Protein AF-A0A316FX33-F1 (afdb_monomer)

Radius of gyration: 32.2 Å; Cα contacts (8 Å, |Δi|>4): 159; chains: 1; bounding box: 95×34×97 Å

Nearest PDB structures (foldseek):
  5cwf-assembly3_C  TM=2.738E-01  e=9.024E+00  synthetic construct
  5cwf-assembly4_D  TM=2.780E-01  e=9.475E+00  synthetic construct

pLDDT: mean 80.12, std 16.34, range [44.84, 97.19]

Sequence (209 aa):
MGIVTRIAGTSCVTILLTYPMWAPQWGDGLLGEIAGQPLWASAAIIAGFLGLVALYCRALQRTLTLIRPAARRARPGSVWWMFAVPHNFVEDFFIVRAVAGSLAAAGTPAREVRRWELLGYGWCTLQIVSLLPGVPGLAGGVGALPLWAAHWALTTRLNRRLARHAAAPDAAGPGAAGSHRCLNAVETAVGASHPTSASVKPGGRRPGR

Organism: NCBI:txid512350

Foldseek 3Di:
DPDVLLVVVQVLLVCLVCCCVVPVVLDNAPVVVCVPDDPVVSVVVVVVVVVVLVVLLVLLLLLQVLQDPVLQQDHSVQSVCLVVPPSNLVVLLVSLVRSLSSCVSSVNDPVLSVVLSCLSVLLSVLCSLLSDGDPSVVVSVVVNVVSSVVSSVSSNVSSVVSVVVVPPPPVPPPPPPPPPPVVPVVVVPPDDDDDDDDDDDDDDDDDDD

Secondary structure (DSSP, 8-state):
--HHHHHHHHHHHHHHHHHHHH-GGG--HHHHHHHTS-HHHHHHHHHHHHHHHHHHHHHHHHHHHHS-GGG-SS-GGGGGGSSSTTHHHHHHHHHHHHHHHHHHHTT--HHHHHHHHHHHHHHHHHHHHTTSSSHHHHHHHHHHHHHHHHHHHHHHHHHHHHHHHHHGGGSS-S-SSSSSSSSSSSGGGS-------------------

Solvent-accessible surface area (backbone atoms only — not comparable to full-atom values): 12150 Å² total; per-residue (Å²): 138,67,61,66,59,48,51,54,46,32,52,52,50,47,54,48,75,46,36,53,82,80,45,48,93,64,43,59,62,75,60,50,66,52,72,77,48,59,69,68,58,53,50,49,52,52,52,49,51,54,52,51,52,49,55,50,33,52,50,52,25,48,43,45,65,62,41,58,74,93,33,49,68,56,62,46,72,60,50,68,48,38,93,44,75,66,48,19,68,52,44,50,53,53,49,40,54,28,50,37,52,19,41,47,61,63,66,45,55,66,70,59,39,50,53,48,41,51,32,41,50,50,20,46,51,20,51,58,39,32,59,42,68,61,72,60,7,52,51,14,46,66,52,17,52,61,33,43,52,53,37,49,55,50,50,56,51,49,40,58,48,44,52,50,63,70,61,51,72,71,77,68,60,94,71,85,84,66,77,80,59,71,71,62,68,70,68,75,77,82,77,87,86,88,88,82,85,84,89,84,87,90,86,83,90,84,89,84,132

Structure (mmCIF, N/CA/C/O backbone):
data_AF-A0A316FX33-F1
#
_entry.id   AF-A0A316FX33-F1
#
loop_
_atom_site.group_PDB
_atom_site.id
_atom_site.type_symbol
_atom_site.label_atom_id
_atom_site.label_alt_id
_atom_site.label_comp_id
_atom_site.label_asym_id
_atom_site.label_entity_id
_atom_site.label_seq_id
_atom_site.pdbx_PDB_ins_code
_atom_site.Cartn_x
_atom_site.Cartn_y
_atom_site.Cartn_z
_atom_site.occupancy
_atom_site.B_iso_or_equiv
_atom_site.auth_seq_id
_atom_site.auth_comp_id
_atom_site.auth_asym_id
_atom_site.auth_atom_id
_atom_site.pdbx_PDB_model_num
ATOM 1 N N . MET A 1 1 ? -17.713 -10.567 -5.814 1.00 55.09 1 MET A N 1
ATOM 2 C CA . MET A 1 1 ? -16.919 -9.669 -6.688 1.00 55.09 1 MET A CA 1
ATOM 3 C C . MET A 1 1 ? -15.412 -9.734 -6.357 1.00 55.09 1 MET A C 1
ATOM 5 O O . MET A 1 1 ? -14.774 -8.701 -6.230 1.00 55.09 1 MET A O 1
ATOM 9 N N . GLY A 1 2 ? -14.844 -10.935 -6.131 1.00 68.00 2 GLY A N 1
ATOM 10 C CA . GLY A 1 2 ? -13.533 -11.083 -5.459 1.00 68.00 2 GLY A CA 1
ATOM 11 C C . GLY A 1 2 ? -12.419 -11.746 -6.274 1.00 68.00 2 GLY A C 1
ATOM 12 O O . GLY A 1 2 ? -11.282 -11.307 -6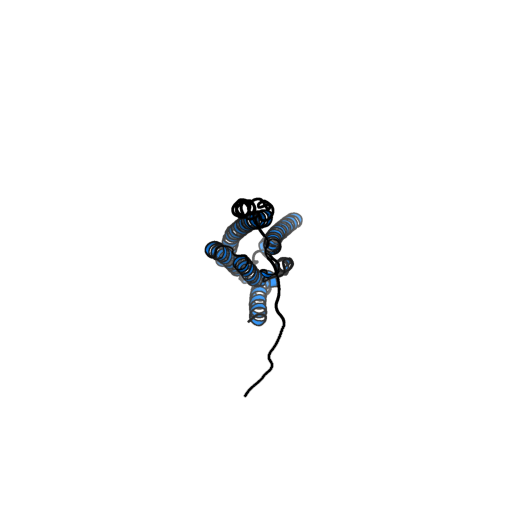.192 1.00 68.00 2 GLY A O 1
ATOM 13 N N . ILE A 1 3 ? -12.724 -12.772 -7.072 1.00 77.31 3 ILE A N 1
ATOM 14 C CA . ILE A 1 3 ? -11.694 -13.560 -7.775 1.00 77.31 3 ILE A CA 1
ATOM 15 C C . ILE A 1 3 ? -11.419 -13.006 -9.175 1.00 77.31 3 ILE A C 1
ATOM 17 O O . ILE A 1 3 ? -10.266 -12.797 -9.525 1.00 77.31 3 ILE A O 1
ATOM 21 N N . VAL A 1 4 ? -12.463 -12.673 -9.940 1.00 79.12 4 VAL A N 1
ATOM 22 C CA . VAL A 1 4 ? -12.318 -12.146 -11.311 1.00 79.12 4 VAL A CA 1
ATOM 23 C C . VAL A 1 4 ? -11.512 -10.846 -11.334 1.00 79.12 4 VAL A C 1
ATOM 25 O O . VAL A 1 4 ? -10.594 -10.714 -12.131 1.00 79.12 4 VAL A O 1
ATOM 28 N N . 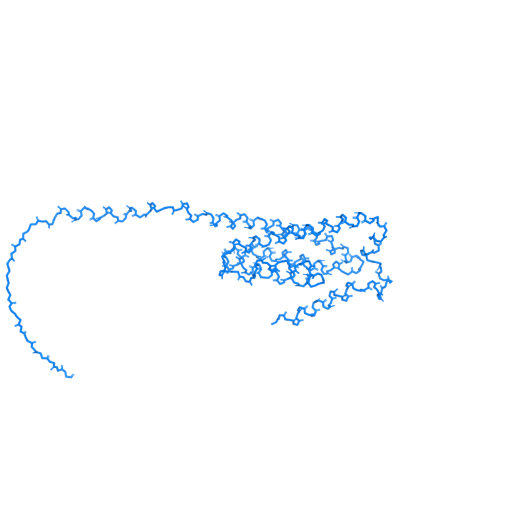THR A 1 5 ? -11.784 -9.914 -10.415 1.00 80.19 5 THR A N 1
ATOM 29 C CA . THR A 1 5 ? -11.031 -8.653 -10.307 1.00 80.19 5 THR A CA 1
ATOM 30 C C . THR A 1 5 ? -9.568 -8.884 -9.927 1.00 80.19 5 THR A C 1
ATOM 32 O O . THR A 1 5 ? -8.693 -8.192 -10.435 1.00 80.19 5 THR A O 1
ATOM 35 N N . ARG A 1 6 ? -9.290 -9.875 -9.067 1.00 80.00 6 ARG A N 1
ATOM 36 C CA . ARG A 1 6 ? -7.917 -10.257 -8.709 1.00 80.00 6 ARG A CA 1
ATOM 37 C C . ARG A 1 6 ? -7.176 -10.825 -9.907 1.00 80.00 6 ARG A C 1
ATOM 39 O O . ARG A 1 6 ? -6.086 -10.356 -10.201 1.00 80.00 6 ARG A O 1
ATOM 46 N N . ILE A 1 7 ? -7.793 -11.775 -10.609 1.00 81.31 7 ILE A N 1
ATOM 47 C CA . ILE A 1 7 ? -7.216 -12.399 -11.802 1.00 81.31 7 ILE A CA 1
ATOM 48 C C . ILE A 1 7 ? -6.960 -11.336 -12.867 1.00 81.31 7 ILE A C 1
ATOM 50 O O . ILE A 1 7 ? -5.825 -11.192 -13.293 1.00 81.31 7 ILE A O 1
ATOM 54 N N . ALA A 1 8 ? -7.967 -10.534 -13.223 1.00 81.31 8 ALA A N 1
ATOM 55 C CA . ALA A 1 8 ? -7.829 -9.491 -14.236 1.00 81.31 8 ALA A CA 1
ATOM 56 C C . ALA A 1 8 ? -6.729 -8.481 -13.877 1.00 81.31 8 ALA A C 1
ATOM 58 O O . ALA A 1 8 ? -5.861 -8.197 -14.699 1.00 81.31 8 ALA A O 1
ATOM 59 N N . GLY A 1 9 ? -6.715 -7.990 -12.632 1.00 79.69 9 GLY A N 1
ATOM 60 C CA . GLY A 1 9 ? -5.682 -7.070 -12.167 1.00 79.69 9 GLY A CA 1
ATOM 61 C C . GLY A 1 9 ? -4.286 -7.693 -12.202 1.00 79.69 9 GLY A C 1
ATOM 62 O O . GLY A 1 9 ? -3.347 -7.060 -12.676 1.00 79.69 9 GLY A O 1
ATOM 63 N N . THR A 1 10 ? -4.137 -8.937 -11.732 1.00 83.56 10 THR A N 1
ATOM 64 C CA . THR A 1 10 ? -2.836 -9.615 -11.729 1.00 83.56 10 THR A CA 1
ATOM 65 C C . THR A 1 10 ? -2.372 -9.876 -13.156 1.00 83.56 10 THR A C 1
ATOM 67 O O . THR A 1 10 ? -1.224 -9.584 -13.460 1.00 83.56 10 THR A O 1
ATOM 70 N N . SER A 1 11 ? -3.253 -10.327 -14.051 1.00 80.81 11 SER A N 1
ATOM 71 C CA . SER A 1 11 ? -2.936 -10.515 -15.468 1.00 80.81 11 SER A CA 1
ATOM 72 C C . SER A 1 11 ? -2.462 -9.218 -16.123 1.00 80.81 11 SER A C 1
ATOM 74 O O . SER A 1 11 ? -1.429 -9.235 -16.786 1.00 80.81 11 SER A O 1
ATOM 76 N N . CYS A 1 12 ? -3.139 -8.086 -15.892 1.00 83.38 12 CYS A N 1
ATOM 77 C CA . CYS A 1 12 ? -2.679 -6.779 -16.372 1.00 83.38 12 CYS A CA 1
ATOM 78 C C . CYS A 1 12 ? -1.271 -6.453 -15.856 1.00 83.38 12 CYS A C 1
ATOM 80 O O . CYS A 1 12 ? -0.389 -6.138 -16.648 1.00 83.38 12 CYS A O 1
ATOM 82 N N . VAL A 1 13 ? -1.033 -6.573 -14.547 1.00 82.25 13 VAL A N 1
ATOM 83 C CA . VAL A 1 13 ? 0.280 -6.292 -13.941 1.00 82.25 13 VAL A CA 1
ATOM 84 C C . VAL A 1 13 ? 1.365 -7.216 -14.494 1.00 82.25 13 VAL A C 1
ATOM 86 O O . VAL A 1 13 ? 2.461 -6.753 -14.785 1.00 82.25 13 VAL A O 1
ATOM 89 N N . THR A 1 14 ? 1.075 -8.503 -14.687 1.00 83.19 14 THR A N 1
ATOM 90 C CA . THR A 1 14 ? 2.010 -9.457 -15.293 1.00 83.19 14 THR A CA 1
ATOM 91 C C . THR A 1 14 ? 2.345 -9.075 -16.733 1.00 83.19 14 THR A C 1
ATOM 93 O O . THR A 1 14 ? 3.512 -9.122 -17.112 1.00 83.19 14 THR A O 1
ATOM 96 N N . ILE A 1 15 ? 1.362 -8.652 -17.533 1.00 83.62 15 ILE A N 1
ATOM 97 C CA . ILE A 1 15 ? 1.602 -8.176 -18.904 1.00 83.62 15 ILE A CA 1
ATOM 98 C C . ILE A 1 15 ? 2.518 -6.946 -18.889 1.00 83.62 15 ILE A C 1
ATOM 100 O O . ILE A 1 15 ? 3.482 -6.908 -19.650 1.00 83.62 15 ILE A O 1
ATOM 104 N N . LEU A 1 16 ? 2.276 -5.983 -17.990 1.00 79.75 16 LEU A N 1
ATOM 105 C CA . LEU A 1 16 ? 3.165 -4.828 -17.839 1.00 79.75 16 LEU A CA 1
ATOM 106 C C . LEU A 1 16 ? 4.570 -5.260 -17.391 1.00 79.75 16 LEU A C 1
ATOM 108 O O . LEU A 1 16 ? 5.548 -4.886 -18.014 1.00 79.75 16 LEU A O 1
ATOM 112 N N . LEU A 1 17 ? 4.712 -6.102 -16.371 1.00 79.44 17 LEU A N 1
ATOM 113 C CA . LEU A 1 17 ? 6.038 -6.531 -15.902 1.00 79.44 17 LEU A CA 1
ATOM 114 C C . LEU A 1 17 ? 6.840 -7.305 -16.955 1.00 79.44 17 LEU A C 1
ATOM 116 O O . LEU A 1 17 ? 8.067 -7.318 -16.902 1.00 79.44 17 LEU A O 1
ATOM 120 N N . THR A 1 18 ? 6.161 -7.957 -17.898 1.00 82.25 18 THR A N 1
ATOM 121 C CA . THR A 1 18 ? 6.802 -8.756 -18.947 1.00 82.25 18 THR A CA 1
ATOM 122 C C . THR A 1 18 ? 7.055 -7.981 -20.240 1.00 82.25 18 THR A C 1
ATOM 124 O O . THR A 1 18 ? 7.744 -8.522 -21.105 1.00 82.25 18 THR A O 1
ATOM 127 N N . TYR A 1 19 ? 6.581 -6.728 -20.370 1.00 81.81 19 TYR A N 1
ATOM 128 C CA . TYR A 1 19 ? 6.767 -5.921 -21.589 1.00 81.81 19 TYR A CA 1
ATOM 129 C C . TYR A 1 19 ? 8.218 -5.812 -22.068 1.00 81.81 19 TYR A C 1
ATOM 131 O O . TYR A 1 19 ? 8.419 -5.922 -23.279 1.00 81.81 19 TYR A O 1
ATOM 139 N N . PRO A 1 20 ? 9.242 -5.690 -21.197 1.00 77.12 20 PRO A N 1
ATOM 140 C CA . PRO A 1 20 ? 10.623 -5.578 -21.664 1.00 77.12 20 PRO A CA 1
ATOM 141 C C . PRO A 1 20 ? 11.100 -6.799 -22.467 1.00 77.12 20 PRO A C 1
ATOM 143 O O . PRO A 1 20 ? 12.002 -6.679 -23.285 1.00 77.12 20 PRO A O 1
ATOM 146 N N . MET A 1 21 ? 10.480 -7.973 -22.280 1.00 79.00 21 MET A N 1
ATOM 147 C CA . MET A 1 21 ? 10.858 -9.197 -22.998 1.00 79.00 21 MET A CA 1
ATOM 148 C C . MET A 1 21 ? 10.286 -9.278 -24.419 1.00 79.00 21 MET A C 1
ATOM 150 O O . MET A 1 21 ? 10.844 -9.988 -25.250 1.00 79.00 21 MET A O 1
ATOM 154 N N . TRP A 1 22 ? 9.172 -8.596 -24.705 1.00 82.81 22 TRP A N 1
ATOM 155 C CA . TRP A 1 22 ? 8.475 -8.684 -25.999 1.00 82.81 22 TRP A CA 1
ATOM 156 C C . TRP A 1 22 ? 8.337 -7.343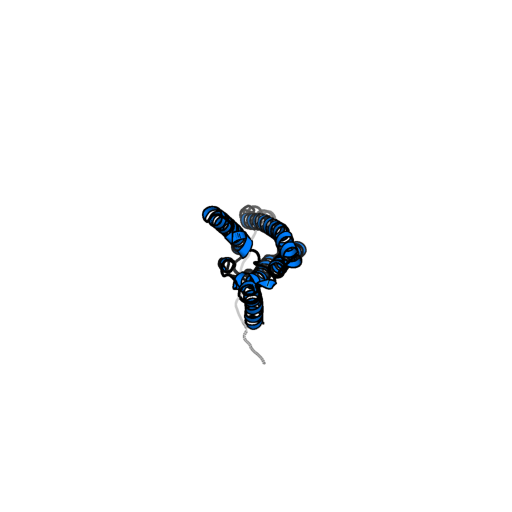 -26.734 1.00 82.81 22 TRP A C 1
ATOM 158 O O . TRP A 1 22 ? 8.015 -7.331 -27.920 1.00 82.81 22 TRP A O 1
ATOM 168 N N . ALA A 1 23 ? 8.620 -6.222 -26.067 1.00 80.06 23 ALA A N 1
ATOM 169 C CA . ALA A 1 23 ? 8.694 -4.884 -26.651 1.00 80.06 23 ALA A CA 1
ATOM 170 C C . ALA A 1 23 ? 9.903 -4.083 -26.109 1.00 80.06 23 ALA A C 1
ATOM 172 O O . ALA A 1 23 ? 9.719 -3.002 -25.541 1.00 80.06 23 ALA A O 1
ATOM 173 N N . PRO A 1 24 ? 11.146 -4.578 -26.282 1.00 76.12 24 PRO A N 1
ATOM 174 C CA . PRO A 1 24 ? 12.356 -3.923 -25.767 1.00 76.12 24 PRO A CA 1
ATOM 175 C C . PRO A 1 24 ? 12.572 -2.509 -26.334 1.00 76.12 24 PRO A C 1
ATOM 177 O O . PRO A 1 24 ? 13.161 -1.652 -25.682 1.00 76.12 24 PRO A O 1
ATOM 180 N N . GLN A 1 25 ? 12.023 -2.204 -27.514 1.00 78.62 25 GLN A N 1
ATOM 181 C CA . GLN A 1 25 ? 12.071 -0.870 -28.119 1.00 78.62 25 GLN A CA 1
ATOM 182 C C . GLN A 1 25 ? 11.359 0.223 -27.299 1.00 78.62 25 GLN A C 1
ATOM 184 O O . GLN A 1 25 ? 11.510 1.404 -27.598 1.00 78.62 25 GLN A O 1
ATOM 189 N N . TRP A 1 26 ? 10.564 -0.143 -26.287 1.00 75.06 26 TRP A N 1
ATOM 190 C CA . TRP A 1 26 ? 9.920 0.806 -25.368 1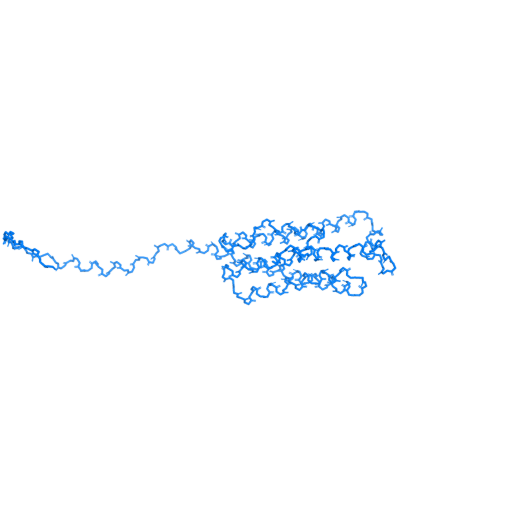.00 75.06 26 TRP A CA 1
ATOM 191 C C . TRP A 1 26 ? 10.807 1.179 -24.166 1.00 75.06 26 TRP A C 1
ATOM 193 O O . TRP A 1 26 ? 10.390 1.978 -23.326 1.00 75.06 26 TRP A O 1
ATOM 203 N N . GLY A 1 27 ? 12.037 0.653 -24.128 1.00 67.44 27 GLY A N 1
ATOM 204 C CA . GLY A 1 27 ? 13.057 0.896 -23.114 1.00 67.44 27 GLY A CA 1
ATOM 205 C C . GLY A 1 27 ? 13.340 -0.346 -22.267 1.00 67.44 27 GLY A C 1
ATOM 206 O O . GLY A 1 27 ? 12.457 -1.173 -22.046 1.00 67.44 27 GLY A O 1
ATOM 207 N N . ASP A 1 28 ? 14.558 -0.435 -21.727 1.00 64.50 28 ASP A N 1
ATOM 208 C CA . ASP A 1 28 ? 14.990 -1.548 -20.861 1.00 64.50 28 ASP A CA 1
ATOM 209 C C . ASP A 1 28 ? 14.350 -1.515 -19.453 1.00 64.50 28 ASP A C 1
ATOM 211 O O . ASP A 1 28 ? 14.584 -2.390 -18.610 1.00 64.50 28 ASP A O 1
ATOM 215 N N . GLY A 1 29 ? 13.535 -0.489 -19.177 1.00 62.91 29 GLY A N 1
ATOM 216 C CA . GLY A 1 29 ? 12.899 -0.248 -17.886 1.00 62.91 29 GLY A CA 1
ATOM 217 C C . GLY A 1 29 ? 13.906 -0.119 -16.736 1.00 62.91 29 GLY A C 1
ATOM 218 O O . GLY A 1 29 ? 15.084 0.167 -16.932 1.00 62.91 29 GLY A O 1
ATOM 219 N N . LEU A 1 30 ? 13.441 -0.374 -15.509 1.00 60.25 30 LEU A N 1
ATOM 220 C CA . LEU A 1 30 ? 14.290 -0.385 -14.307 1.00 60.25 30 LEU A CA 1
ATOM 221 C C . LEU A 1 30 ? 15.354 -1.505 -14.346 1.00 60.25 30 LEU A C 1
ATOM 223 O O . LEU A 1 30 ? 16.382 -1.418 -13.681 1.00 60.25 30 LEU A O 1
ATOM 227 N N . LEU A 1 31 ? 15.112 -2.575 -15.114 1.00 61.06 31 LEU A N 1
ATOM 228 C CA . LEU A 1 31 ? 16.012 -3.729 -15.199 1.00 61.06 31 LEU A CA 1
ATOM 229 C C . LEU A 1 31 ? 17.303 -3.400 -15.963 1.00 61.06 31 LEU A C 1
ATOM 231 O O . LEU A 1 31 ? 18.367 -3.864 -15.554 1.00 61.06 31 LEU A O 1
ATOM 235 N N . GLY A 1 32 ? 17.231 -2.561 -17.002 1.00 63.09 32 GLY A N 1
ATOM 236 C CA . GLY A 1 32 ? 18.411 -2.078 -17.727 1.00 63.09 32 GLY A CA 1
ATOM 237 C C . GLY A 1 32 ? 19.350 -1.232 -16.869 1.00 63.09 32 GLY A C 1
ATOM 238 O O . GLY A 1 32 ? 20.566 -1.389 -16.946 1.00 63.09 32 GLY A O 1
ATOM 239 N N . GLU A 1 33 ? 18.803 -0.396 -15.979 1.00 64.06 33 GLU A N 1
ATOM 240 C CA . GLU A 1 33 ? 19.612 0.415 -15.055 1.00 64.06 33 GLU A CA 1
ATOM 241 C C . GLU A 1 33 ? 20.339 -0.441 -14.005 1.00 64.06 33 GLU A C 1
ATOM 243 O O . GLU A 1 33 ? 21.468 -0.134 -13.616 1.00 64.06 33 GLU A O 1
ATOM 248 N N . ILE A 1 34 ? 19.721 -1.543 -13.564 1.00 61.59 34 ILE A N 1
ATOM 249 C CA . ILE A 1 34 ? 20.303 -2.464 -12.575 1.00 61.59 34 ILE A CA 1
ATOM 250 C C . ILE A 1 34 ? 21.365 -3.372 -13.214 1.00 61.59 34 ILE A C 1
ATOM 252 O O . ILE A 1 34 ? 22.332 -3.737 -12.545 1.00 61.59 34 ILE A O 1
ATOM 256 N N . ALA A 1 35 ? 21.230 -3.713 -14.500 1.00 65.06 35 ALA A N 1
ATOM 257 C CA . ALA A 1 35 ? 22.169 -4.586 -15.207 1.00 65.06 35 ALA A CA 1
ATOM 258 C C . ALA A 1 35 ? 23.600 -4.013 -15.292 1.00 65.06 35 ALA A C 1
ATOM 260 O O . ALA A 1 35 ? 24.555 -4.777 -15.417 1.00 65.06 35 ALA A O 1
ATOM 261 N N . GLY A 1 36 ? 23.760 -2.689 -15.175 1.00 70.12 36 GLY A N 1
ATOM 262 C CA . GLY A 1 36 ? 25.064 -2.016 -15.129 1.00 70.12 36 GLY A CA 1
ATOM 263 C C . GLY A 1 36 ? 25.686 -1.883 -13.732 1.00 70.12 36 GLY A C 1
ATOM 264 O O . GLY A 1 36 ? 26.813 -1.403 -13.615 1.00 70.12 36 GLY A O 1
ATOM 265 N N . GLN A 1 37 ? 24.978 -2.269 -12.665 1.00 77.31 37 GLN A N 1
ATOM 266 C CA . GLN A 1 37 ? 25.446 -2.121 -11.283 1.00 77.31 37 GLN A CA 1
ATOM 267 C C . GLN A 1 37 ? 26.200 -3.370 -10.797 1.00 77.31 37 GLN A C 1
ATOM 269 O O . GLN A 1 37 ? 25.851 -4.496 -11.160 1.00 77.31 37 GLN A O 1
ATOM 274 N N . PRO A 1 38 ? 27.214 -3.215 -9.925 1.00 86.81 38 PRO A N 1
ATOM 275 C CA . PRO A 1 38 ? 27.879 -4.362 -9.327 1.00 86.81 38 PRO A CA 1
ATOM 276 C C . PRO A 1 38 ? 26.904 -5.139 -8.428 1.00 86.81 38 PRO A C 1
ATOM 278 O O . PRO A 1 38 ? 26.081 -4.550 -7.726 1.00 86.81 38 PRO A O 1
ATOM 281 N N . LEU A 1 39 ? 27.032 -6.472 -8.399 1.00 86.75 39 LEU A N 1
ATOM 282 C CA . LEU A 1 39 ? 26.091 -7.385 -7.727 1.00 86.75 39 LEU A CA 1
ATOM 283 C C . LEU A 1 39 ? 25.761 -6.988 -6.276 1.00 86.75 39 LEU A C 1
ATOM 285 O O . LEU A 1 39 ? 24.615 -7.103 -5.847 1.00 86.75 39 LEU A O 1
ATOM 289 N N . TRP A 1 40 ? 26.751 -6.506 -5.521 1.00 90.12 40 TRP A N 1
ATOM 290 C CA . TRP A 1 40 ? 26.566 -6.099 -4.127 1.00 90.12 40 TRP A CA 1
ATOM 291 C C . TRP A 1 40 ? 25.660 -4.867 -3.982 1.00 90.12 40 TRP A C 1
ATOM 293 O O . TRP A 1 40 ? 24.898 -4.792 -3.020 1.00 90.12 40 TRP A O 1
ATOM 303 N N . ALA A 1 41 ? 25.703 -3.927 -4.933 1.00 87.56 41 ALA A N 1
ATOM 304 C CA . ALA A 1 41 ? 24.867 -2.731 -4.915 1.00 87.56 41 ALA A CA 1
ATOM 305 C C . ALA A 1 41 ? 23.409 -3.108 -5.190 1.00 87.56 41 ALA A C 1
ATOM 307 O O . ALA A 1 41 ? 22.518 -2.741 -4.425 1.00 87.56 41 ALA A O 1
ATOM 308 N N . SER A 1 42 ? 23.175 -3.941 -6.207 1.00 82.25 42 SER A N 1
ATOM 309 C CA . SER A 1 42 ? 21.850 -4.488 -6.512 1.00 82.25 42 SER A CA 1
ATOM 310 C C . SER A 1 42 ? 21.291 -5.295 -5.336 1.00 82.25 42 SER A C 1
ATOM 312 O O . SER A 1 42 ? 20.140 -5.102 -4.944 1.00 82.25 42 SER A O 1
ATOM 314 N N . ALA A 1 43 ? 22.114 -6.138 -4.702 1.00 87.31 43 ALA A N 1
ATOM 315 C CA . ALA A 1 43 ? 21.719 -6.895 -3.516 1.00 87.31 43 ALA A CA 1
ATOM 316 C C . ALA A 1 43 ? 21.355 -5.982 -2.333 1.00 87.31 43 ALA A C 1
ATOM 318 O O . ALA A 1 43 ? 20.339 -6.213 -1.676 1.00 87.31 43 ALA A O 1
ATOM 319 N N . ALA A 1 44 ? 22.136 -4.927 -2.079 1.00 89.69 44 ALA A N 1
ATOM 320 C CA . ALA A 1 44 ? 21.860 -3.964 -1.015 1.00 89.69 44 ALA A CA 1
ATOM 321 C C . ALA A 1 44 ? 20.551 -3.193 -1.255 1.00 89.69 44 ALA A C 1
ATOM 323 O O . ALA A 1 44 ? 19.757 -3.033 -0.327 1.00 89.69 44 ALA A O 1
ATOM 324 N N . ILE A 1 45 ? 20.289 -2.770 -2.496 1.00 86.06 45 ILE A N 1
ATOM 325 C CA . ILE A 1 45 ? 19.043 -2.092 -2.884 1.00 86.06 45 ILE A CA 1
ATOM 326 C C . ILE A 1 45 ? 17.841 -3.019 -2.678 1.00 86.06 45 ILE A C 1
ATOM 328 O O . ILE A 1 45 ? 16.863 -2.625 -2.040 1.00 86.06 45 ILE A O 1
ATOM 332 N N . ILE A 1 46 ? 17.924 -4.265 -3.158 1.00 86.44 46 ILE A N 1
ATOM 333 C CA . ILE A 1 46 ? 16.858 -5.264 -3.001 1.00 86.44 46 ILE A CA 1
ATOM 334 C C . ILE A 1 46 ? 16.605 -5.550 -1.517 1.00 86.44 46 ILE A C 1
ATOM 336 O O . ILE A 1 46 ? 15.458 -5.514 -1.069 1.00 86.44 46 ILE A O 1
ATOM 340 N N . ALA A 1 47 ? 17.658 -5.792 -0.733 1.00 89.88 47 ALA A N 1
ATOM 341 C CA . ALA A 1 47 ? 17.540 -6.047 0.699 1.00 89.88 47 ALA A CA 1
ATOM 342 C C . ALA A 1 47 ? 16.932 -4.849 1.445 1.00 89.88 47 ALA A C 1
ATOM 344 O O . ALA A 1 47 ? 16.053 -5.031 2.290 1.00 89.88 47 ALA A O 1
ATOM 345 N N . GLY A 1 48 ? 17.345 -3.626 1.099 1.00 91.62 48 GLY A N 1
ATOM 346 C CA . GLY A 1 48 ? 16.786 -2.392 1.644 1.00 91.62 48 GLY A CA 1
ATOM 347 C C . GLY A 1 48 ? 15.297 -2.247 1.334 1.00 91.62 48 GLY A C 1
ATOM 348 O O . GLY A 1 48 ? 14.503 -2.011 2.245 1.00 91.62 48 GLY A O 1
ATOM 349 N N . PHE A 1 49 ? 14.897 -2.462 0.078 1.00 87.25 49 PHE A N 1
ATOM 350 C CA . PHE A 1 49 ? 13.495 -2.435 -0.340 1.00 87.25 49 PHE A CA 1
ATOM 351 C C . PHE A 1 49 ? 12.655 -3.484 0.402 1.00 87.25 49 PHE A C 1
ATOM 353 O O . PHE A 1 49 ? 11.626 -3.148 0.991 1.00 87.25 49 PHE A O 1
ATOM 360 N N . LEU A 1 50 ? 13.112 -4.739 0.449 1.00 88.88 50 LEU A N 1
ATOM 361 C CA . LEU A 1 50 ? 12.417 -5.816 1.160 1.00 88.88 50 LEU A CA 1
ATOM 362 C C . LEU A 1 50 ? 12.304 -5.531 2.662 1.00 88.88 50 LEU A C 1
ATOM 364 O O . LEU A 1 50 ? 11.240 -5.734 3.249 1.00 88.88 50 LEU A O 1
ATOM 368 N N . GLY A 1 51 ? 13.368 -5.014 3.282 1.00 91.75 51 GLY A N 1
ATOM 369 C CA . GLY A 1 51 ? 13.356 -4.594 4.682 1.00 91.75 51 GLY A CA 1
ATOM 370 C C . GLY A 1 51 ? 12.337 -3.482 4.939 1.00 91.75 51 GLY A C 1
ATOM 371 O O . GLY A 1 51 ? 11.589 -3.531 5.918 1.00 91.75 51 GLY A O 1
ATOM 372 N N . LEU A 1 52 ? 12.239 -2.515 4.028 1.00 91.31 52 LEU A N 1
ATOM 373 C CA . LEU A 1 52 ? 11.290 -1.413 4.120 1.00 91.31 52 LEU A CA 1
ATOM 374 C C . LEU A 1 52 ? 9.835 -1.893 4.008 1.00 91.31 52 LEU A C 1
ATOM 376 O O . LEU A 1 52 ? 8.985 -1.518 4.822 1.00 91.31 52 LEU A O 1
ATOM 380 N N . VAL A 1 53 ? 9.565 -2.794 3.061 1.00 89.38 53 VAL A N 1
ATOM 381 C CA . VAL A 1 53 ? 8.266 -3.465 2.920 1.00 89.38 53 VAL A CA 1
ATOM 382 C C . VAL A 1 53 ? 7.937 -4.283 4.173 1.00 89.38 53 VAL A C 1
ATOM 384 O O . VAL A 1 53 ? 6.809 -4.213 4.664 1.00 89.38 53 VAL A O 1
ATOM 387 N N . ALA A 1 54 ? 8.909 -4.991 4.760 1.00 91.50 54 ALA A N 1
ATOM 388 C CA . ALA A 1 54 ? 8.707 -5.767 5.986 1.00 91.50 54 ALA A CA 1
ATOM 389 C C . ALA A 1 54 ? 8.313 -4.873 7.171 1.00 91.50 54 ALA A C 1
ATOM 391 O O . ALA A 1 54 ? 7.390 -5.195 7.925 1.00 91.50 54 ALA A O 1
ATOM 392 N N . LEU A 1 55 ? 8.976 -3.723 7.329 1.00 93.62 55 LEU A N 1
ATOM 393 C CA . LEU A 1 55 ? 8.654 -2.746 8.371 1.00 93.62 55 LEU A CA 1
ATOM 394 C C . LEU A 1 55 ? 7.249 -2.160 8.192 1.00 93.62 55 LEU A C 1
ATOM 396 O O . LEU A 1 55 ? 6.515 -1.992 9.174 1.00 93.62 55 LEU A O 1
ATOM 400 N N . TYR A 1 56 ? 6.850 -1.894 6.951 1.00 93.12 56 TYR A N 1
ATOM 401 C CA . TYR A 1 56 ? 5.505 -1.438 6.627 1.00 93.12 56 TYR A CA 1
ATOM 402 C C . TYR A 1 56 ? 4.442 -2.511 6.921 1.00 93.12 56 TYR A C 1
ATOM 404 O O . TYR A 1 56 ? 3.476 -2.236 7.639 1.00 93.12 56 TYR A O 1
ATOM 412 N N . CYS A 1 57 ? 4.663 -3.758 6.489 1.00 92.38 57 CYS A N 1
ATOM 413 C CA . CYS A 1 57 ? 3.795 -4.899 6.798 1.00 92.38 57 CYS A CA 1
ATOM 414 C C . CYS A 1 57 ? 3.639 -5.085 8.310 1.00 92.38 57 CYS A C 1
ATOM 416 O O . CYS A 1 57 ? 2.526 -5.227 8.815 1.00 92.38 57 CYS A O 1
ATOM 418 N N . ARG A 1 58 ? 4.738 -4.991 9.066 1.00 94.38 58 ARG A N 1
ATOM 419 C CA . ARG A 1 58 ? 4.717 -5.050 10.533 1.00 94.38 58 ARG A CA 1
ATOM 420 C C . ARG A 1 58 ? 3.872 -3.926 11.137 1.00 94.38 58 ARG A C 1
ATOM 422 O O . ARG A 1 58 ? 3.162 -4.157 12.118 1.00 94.38 58 ARG A O 1
ATOM 429 N N . ALA A 1 59 ? 3.920 -2.718 10.574 1.00 94.12 59 ALA A N 1
ATOM 430 C CA . ALA A 1 59 ? 3.093 -1.603 11.028 1.00 94.12 59 ALA A CA 1
ATOM 431 C C . ALA A 1 59 ? 1.596 -1.857 10.783 1.00 94.12 59 ALA A C 1
ATOM 433 O O . ALA A 1 59 ? 0.805 -1.627 11.699 1.00 94.12 59 ALA A O 1
ATOM 434 N N . LEU A 1 60 ? 1.218 -2.381 9.613 1.00 93.75 60 LEU A N 1
ATOM 435 C CA . LEU A 1 60 ? -0.166 -2.754 9.292 1.00 93.75 60 LEU A CA 1
ATOM 436 C C . LEU A 1 60 ? -0.663 -3.932 10.138 1.00 93.75 60 LEU A C 1
ATOM 438 O O . LEU A 1 60 ? -1.767 -3.890 10.684 1.00 93.75 60 LEU A O 1
ATOM 442 N N . GLN A 1 61 ? 0.166 -4.964 10.308 1.00 95.12 61 GLN A N 1
ATOM 443 C CA . GLN A 1 61 ? -0.139 -6.095 11.180 1.00 95.12 61 GLN A CA 1
ATOM 444 C C . GLN A 1 61 ? -0.402 -5.603 12.601 1.00 95.12 61 GLN A C 1
ATOM 446 O O . GLN A 1 61 ? -1.389 -6.006 13.211 1.00 95.12 61 GLN A O 1
ATOM 451 N N . ARG A 1 62 ? 0.434 -4.687 13.111 1.00 94.81 62 ARG A N 1
ATOM 452 C CA . ARG A 1 62 ? 0.232 -4.063 14.422 1.00 94.81 62 ARG A CA 1
ATOM 453 C C . ARG A 1 62 ? -1.088 -3.294 14.500 1.00 94.81 62 ARG A C 1
ATOM 455 O O . ARG A 1 62 ? -1.751 -3.354 15.529 1.00 94.81 62 ARG A O 1
ATOM 462 N N . THR A 1 63 ? -1.498 -2.601 13.438 1.00 93.44 63 THR A N 1
ATOM 463 C CA . THR A 1 63 ? -2.819 -1.952 13.385 1.00 93.44 63 THR A CA 1
ATOM 464 C C . THR A 1 63 ? -3.931 -2.972 13.587 1.00 93.44 63 THR A C 1
ATOM 466 O O . THR A 1 63 ? -4.792 -2.790 14.445 1.00 93.44 63 THR A O 1
ATOM 469 N N . LEU A 1 64 ? -3.885 -4.080 12.846 1.00 93.12 64 LEU A N 1
ATOM 470 C CA . LEU A 1 64 ? -4.894 -5.132 12.936 1.00 93.12 64 LEU A CA 1
ATOM 471 C C . LEU A 1 64 ? -4.874 -5.851 14.290 1.00 93.12 64 LEU A C 1
ATOM 473 O O . LEU A 1 64 ? -5.942 -6.180 14.801 1.00 93.12 64 LEU A O 1
ATOM 477 N N . THR A 1 65 ? -3.708 -6.078 14.904 1.00 94.06 65 THR A N 1
ATOM 478 C CA . THR A 1 65 ? -3.635 -6.726 16.225 1.00 94.06 65 THR A CA 1
ATOM 479 C C . THR A 1 65 ? -4.159 -5.841 17.351 1.00 94.06 65 THR A C 1
ATOM 481 O O . THR A 1 65 ? -4.757 -6.371 18.284 1.00 94.06 65 THR A O 1
ATOM 484 N N . LEU A 1 66 ? -4.005 -4.517 17.252 1.00 92.31 66 LEU A N 1
ATOM 485 C CA . LEU A 1 66 ? -4.554 -3.564 18.224 1.00 92.31 66 LEU A CA 1
ATOM 486 C C . LEU A 1 66 ? -6.082 -3.430 18.142 1.00 92.31 66 LEU A C 1
ATOM 488 O O . LEU A 1 66 ? -6.721 -3.031 19.111 1.00 92.31 66 LEU A O 1
ATOM 492 N N . ILE A 1 67 ? -6.683 -3.763 17.001 1.00 92.44 67 ILE A N 1
ATOM 493 C CA . ILE A 1 67 ? -8.139 -3.781 16.836 1.00 92.44 67 ILE A CA 1
ATOM 494 C C . ILE A 1 67 ? -8.701 -5.069 17.449 1.00 92.44 67 ILE A C 1
ATOM 496 O O . ILE A 1 67 ? -8.140 -6.150 17.252 1.00 92.44 67 ILE A O 1
ATOM 500 N N . ARG A 1 68 ? -9.834 -4.984 18.160 1.00 89.19 68 ARG A N 1
ATOM 501 C CA . ARG A 1 68 ? -10.534 -6.154 18.724 1.00 89.19 68 ARG A CA 1
ATOM 502 C C . ARG A 1 68 ? -10.847 -7.204 17.644 1.00 89.19 68 ARG A C 1
ATOM 504 O O . ARG A 1 68 ? -11.296 -6.812 16.567 1.00 89.19 68 ARG A O 1
ATOM 511 N N . PRO A 1 69 ? -10.698 -8.518 17.911 1.00 89.88 69 PRO A N 1
ATOM 512 C CA . PRO A 1 69 ? -10.917 -9.565 16.907 1.00 89.88 69 PRO A CA 1
ATOM 513 C C . PRO A 1 69 ? -12.263 -9.468 16.178 1.00 89.88 69 PRO A C 1
ATOM 515 O O . PRO A 1 69 ? -12.294 -9.578 14.958 1.00 89.88 69 PRO A O 1
ATOM 518 N N . ALA A 1 70 ? -13.344 -9.157 16.902 1.00 88.31 70 ALA A N 1
ATOM 519 C CA . ALA A 1 70 ? -14.693 -9.022 16.342 1.00 88.31 70 ALA A CA 1
ATOM 520 C C . ALA A 1 70 ? -14.860 -7.857 15.343 1.00 88.31 70 ALA A C 1
ATOM 522 O O . ALA A 1 70 ? -15.806 -7.850 14.565 1.00 88.31 70 ALA A O 1
ATOM 523 N N . ALA A 1 71 ? -13.968 -6.861 15.361 1.00 89.31 71 ALA A N 1
ATOM 524 C CA . ALA A 1 71 ? -13.993 -5.731 14.429 1.00 89.31 71 ALA A CA 1
ATOM 525 C C . ALA A 1 71 ? -13.035 -5.912 13.238 1.00 89.31 71 ALA A C 1
ATOM 527 O O . ALA A 1 71 ? -13.011 -5.073 12.338 1.00 89.31 71 ALA A O 1
ATOM 528 N N . ARG A 1 72 ? -12.226 -6.980 13.215 1.00 91.75 72 ARG A N 1
ATOM 529 C CA . ARG A 1 72 ? -11.258 -7.221 12.140 1.00 91.75 72 ARG A CA 1
ATOM 530 C C . ARG A 1 72 ? -11.966 -7.788 10.915 1.00 91.75 72 ARG A C 1
ATOM 532 O O . ARG A 1 72 ? -12.630 -8.814 10.992 1.00 91.75 72 ARG A O 1
ATOM 539 N N . ARG A 1 73 ? -11.750 -7.159 9.762 1.00 90.81 73 ARG A N 1
ATOM 540 C CA . ARG A 1 73 ? -12.181 -7.676 8.450 1.00 90.81 73 ARG A CA 1
ATOM 541 C C . ARG A 1 73 ? -11.098 -8.482 7.732 1.00 90.81 73 ARG A C 1
ATOM 543 O O . ARG A 1 73 ? -11.386 -9.118 6.726 1.00 90.81 73 ARG A O 1
ATOM 550 N N . ALA A 1 74 ? -9.869 -8.462 8.243 1.00 87.69 74 ALA A N 1
ATOM 551 C CA . ALA A 1 74 ? -8.744 -9.242 7.739 1.00 87.69 74 ALA A CA 1
ATOM 552 C C . ALA A 1 74 ? -7.953 -9.877 8.885 1.00 87.69 74 ALA A C 1
ATOM 554 O O . ALA A 1 74 ? -7.902 -9.357 10.004 1.00 87.69 74 ALA A O 1
ATOM 555 N N . ARG A 1 75 ? -7.305 -11.007 8.590 1.00 89.31 75 ARG A N 1
ATOM 556 C CA . ARG A 1 75 ? -6.364 -11.640 9.518 1.00 89.31 75 ARG A CA 1
ATOM 557 C C . ARG A 1 75 ? -5.088 -10.792 9.571 1.00 89.31 75 ARG A C 1
ATOM 559 O O . ARG A 1 75 ? -4.593 -10.428 8.514 1.00 89.31 75 ARG A O 1
ATOM 566 N N . PRO A 1 76 ? -4.491 -10.528 10.747 1.00 88.44 76 PRO A N 1
ATOM 567 C CA . PRO A 1 76 ? -3.278 -9.712 10.832 1.00 88.44 76 PRO A CA 1
ATOM 568 C C . PRO A 1 76 ? -2.122 -10.212 9.956 1.00 88.44 76 PRO A C 1
ATOM 570 O O . PRO A 1 76 ? -1.363 -9.406 9.439 1.00 88.44 76 PRO A O 1
ATOM 573 N N . GLY A 1 77 ? -2.011 -11.530 9.759 1.00 86.75 77 GLY A N 1
ATOM 574 C CA . GLY A 1 77 ? -0.992 -12.132 8.900 1.00 86.75 77 GLY A CA 1
ATOM 575 C C . GLY A 1 77 ? -1.229 -11.956 7.396 1.00 86.75 77 GLY A C 1
ATOM 576 O O . GLY A 1 77 ? -0.302 -12.165 6.627 1.00 86.75 77 GLY A O 1
ATOM 577 N N . SER A 1 78 ? -2.424 -11.551 6.948 1.00 86.75 78 SER A N 1
ATOM 578 C CA . SER A 1 78 ? -2.695 -11.429 5.509 1.00 86.75 78 SER A CA 1
ATOM 579 C C . SER A 1 78 ? -1.970 -10.254 4.853 1.00 86.75 78 SER A C 1
ATOM 581 O O . SER A 1 78 ? -1.884 -10.210 3.635 1.00 86.75 78 SER A O 1
ATOM 583 N N . VAL A 1 79 ? -1.438 -9.306 5.630 1.00 88.25 79 VAL A N 1
ATOM 584 C CA . VAL A 1 79 ? -0.661 -8.174 5.091 1.00 88.25 79 VAL A CA 1
ATOM 585 C C . VAL A 1 79 ? 0.674 -8.616 4.487 1.00 88.25 79 VAL A C 1
ATOM 587 O O . VAL A 1 79 ? 1.210 -7.928 3.629 1.00 88.25 79 VAL A O 1
ATOM 590 N N . TRP A 1 80 ? 1.182 -9.789 4.881 1.00 90.38 80 TRP A N 1
ATOM 591 C CA . TRP A 1 80 ? 2.405 -10.377 4.328 1.00 90.38 80 TRP A CA 1
ATOM 592 C C . TRP A 1 80 ? 2.224 -10.945 2.915 1.00 90.38 80 TRP A C 1
ATOM 594 O O . TRP A 1 80 ? 3.193 -11.453 2.368 1.00 90.38 80 TRP A O 1
ATOM 604 N N . TRP A 1 81 ? 1.014 -10.856 2.340 1.00 84.88 81 TRP A N 1
ATOM 605 C CA . TRP A 1 81 ? 0.751 -11.104 0.916 1.00 84.88 81 TRP A CA 1
ATOM 606 C C . TRP A 1 81 ? 1.110 -9.920 -0.002 1.00 84.88 81 TRP A C 1
ATOM 608 O O . TRP A 1 81 ? 1.114 -10.092 -1.222 1.00 84.88 81 TRP A O 1
ATOM 618 N N . MET A 1 82 ? 1.575 -8.783 0.550 1.00 84.12 82 MET A N 1
ATOM 619 C CA . MET A 1 82 ? 2.679 -8.030 -0.091 1.00 84.12 82 MET A CA 1
ATOM 620 C C . MET A 1 82 ? 3.866 -9.001 -0.300 1.00 84.12 82 MET A C 1
ATOM 622 O O . MET A 1 82 ? 3.720 -10.157 -0.016 1.00 84.12 82 MET A O 1
ATOM 626 N N . PHE A 1 83 ? 5.061 -8.709 -0.786 1.00 84.31 83 PHE A N 1
ATOM 627 C CA . PHE A 1 83 ? 6.075 -9.756 -1.132 1.00 84.31 83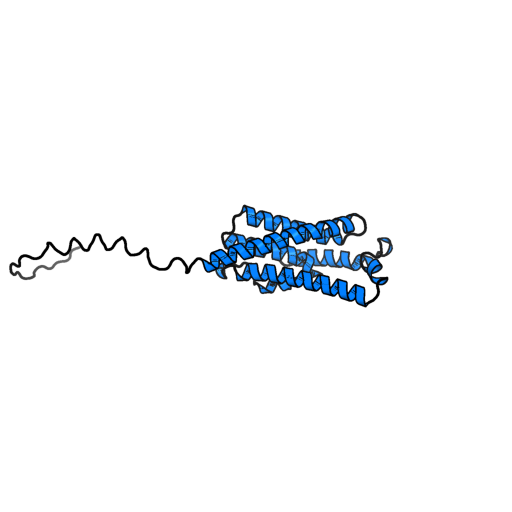 PHE A CA 1
ATOM 628 C C . PHE A 1 83 ? 5.688 -10.787 -2.217 1.00 84.31 83 PHE A C 1
ATOM 630 O O . PHE A 1 83 ? 6.561 -11.150 -2.999 1.00 84.31 83 PHE A O 1
ATOM 637 N N . ALA A 1 84 ? 4.435 -11.232 -2.344 1.00 83.88 84 ALA A N 1
ATOM 638 C CA . ALA A 1 84 ? 3.968 -12.114 -3.408 1.00 83.88 84 ALA A CA 1
ATOM 639 C C . ALA A 1 84 ? 3.819 -11.328 -4.720 1.00 83.88 84 ALA A C 1
ATOM 641 O O . ALA A 1 84 ? 2.718 -11.052 -5.184 1.00 83.88 84 ALA A O 1
ATOM 642 N N . VAL A 1 85 ? 4.930 -10.897 -5.312 1.00 73.62 85 VAL A N 1
ATOM 643 C CA . VAL A 1 85 ? 4.949 -10.259 -6.638 1.00 73.62 85 VAL A CA 1
ATOM 644 C C . VAL A 1 85 ? 4.56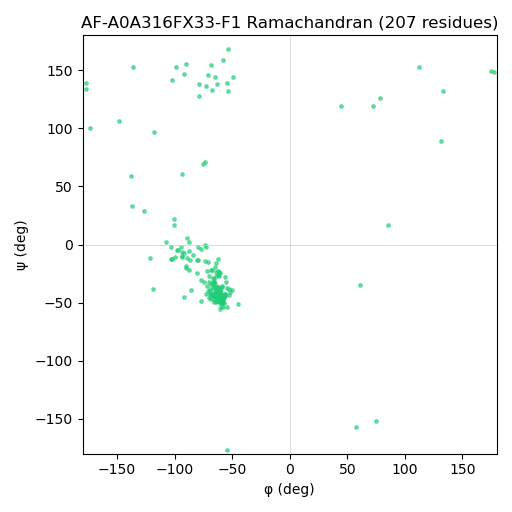9 -11.313 -7.693 1.00 73.62 85 VAL A C 1
ATOM 646 O O . VAL A 1 85 ? 5.109 -12.417 -7.630 1.00 73.62 85 VAL A O 1
ATOM 649 N N . PRO A 1 86 ? 3.650 -11.039 -8.648 1.00 67.88 86 PRO A N 1
ATOM 650 C CA . PRO A 1 86 ? 2.991 -9.762 -8.970 1.00 67.88 86 PRO A CA 1
ATOM 651 C C . PRO A 1 86 ? 1.654 -9.513 -8.255 1.00 67.88 86 PRO A C 1
ATOM 653 O O . PRO A 1 86 ? 1.105 -8.416 -8.349 1.00 67.88 86 PRO A O 1
ATOM 656 N N . HIS A 1 87 ? 1.125 -10.499 -7.527 1.00 75.00 87 HIS A N 1
ATOM 657 C CA . HIS A 1 87 ? -0.137 -10.371 -6.790 1.00 75.00 87 HIS A CA 1
ATOM 658 C C . HIS A 1 87 ? -0.152 -9.194 -5.801 1.00 75.00 87 HIS A C 1
ATOM 660 O O . HIS A 1 87 ? -1.213 -8.612 -5.583 1.00 75.00 87 HIS A O 1
ATOM 666 N N . ASN A 1 88 ? 1.017 -8.811 -5.281 1.00 79.75 88 ASN A N 1
ATOM 667 C CA . ASN A 1 88 ? 1.247 -7.692 -4.370 1.00 79.75 88 ASN A CA 1
ATOM 668 C C . ASN A 1 88 ? 0.508 -6.406 -4.806 1.00 79.75 88 ASN A C 1
ATOM 670 O O . ASN A 1 88 ? -0.305 -5.887 -4.048 1.00 79.75 88 ASN A O 1
ATOM 674 N N . PHE A 1 89 ? 0.663 -5.974 -6.064 1.00 81.44 89 PHE A N 1
ATOM 675 C CA . PHE A 1 89 ? 0.070 -4.721 -6.565 1.00 81.44 89 PHE A CA 1
ATOM 676 C C . PHE A 1 89 ? -1.456 -4.674 -6.453 1.00 81.44 89 PHE A C 1
ATOM 678 O O . PHE A 1 89 ? -2.044 -3.626 -6.199 1.00 81.44 89 PHE A O 1
ATOM 685 N N . VAL A 1 90 ? -2.113 -5.812 -6.671 1.00 84.56 90 VAL A N 1
ATOM 686 C CA . VAL A 1 90 ? -3.573 -5.914 -6.617 1.00 84.56 90 VAL A CA 1
ATOM 687 C C . VAL A 1 90 ? -4.039 -6.162 -5.190 1.00 84.56 90 VAL A C 1
ATOM 689 O O . VAL A 1 90 ? -5.049 -5.602 -4.759 1.00 84.56 90 VAL A O 1
ATOM 692 N N . GLU A 1 91 ? -3.308 -6.991 -4.447 1.00 85.50 91 GLU A N 1
ATOM 693 C CA . GLU A 1 91 ? -3.635 -7.314 -3.063 1.00 85.50 91 GLU A CA 1
ATOM 694 C C . GLU A 1 91 ? -3.509 -6.091 -2.149 1.00 85.50 91 GLU A C 1
ATOM 696 O O . GLU A 1 91 ? -4.319 -5.953 -1.234 1.00 85.50 91 GLU A O 1
ATOM 701 N N . ASP A 1 92 ? -2.620 -5.143 -2.457 1.00 88.44 92 ASP A N 1
ATOM 702 C CA . ASP A 1 92 ? -2.498 -3.863 -1.755 1.00 88.44 92 ASP A CA 1
ATOM 703 C C . ASP A 1 92 ? -3.835 -3.106 -1.673 1.00 88.44 92 ASP A C 1
ATOM 705 O O . ASP A 1 92 ? -4.228 -2.653 -0.593 1.00 88.44 92 ASP A O 1
ATOM 709 N N . PHE A 1 93 ? -4.618 -3.055 -2.758 1.00 90.75 93 PHE A N 1
ATOM 710 C CA . PHE A 1 93 ? -5.954 -2.440 -2.736 1.00 90.75 93 PHE A CA 1
ATOM 711 C C . PHE A 1 93 ? -6.901 -3.167 -1.775 1.00 90.75 93 PHE A C 1
ATOM 713 O O . PHE A 1 93 ? -7.678 -2.543 -1.044 1.00 90.75 93 PHE A O 1
ATOM 720 N N . PHE A 1 94 ? -6.849 -4.500 -1.755 1.00 90.94 94 PHE A N 1
ATOM 721 C CA . PHE A 1 94 ? -7.680 -5.303 -0.864 1.00 90.94 94 PHE A CA 1
ATOM 722 C C . PHE A 1 94 ? -7.257 -5.154 0.598 1.00 90.94 94 PHE A C 1
ATOM 724 O O . PHE A 1 94 ? -8.130 -5.065 1.467 1.00 90.94 94 PHE A O 1
ATOM 731 N N . ILE A 1 95 ? -5.952 -5.072 0.867 1.00 91.44 95 ILE A N 1
ATOM 732 C CA . ILE A 1 95 ? -5.387 -4.803 2.190 1.00 91.44 95 ILE A CA 1
ATOM 733 C C . ILE A 1 95 ? -5.845 -3.427 2.675 1.00 91.44 95 ILE A C 1
ATOM 735 O O . ILE A 1 95 ? -6.388 -3.338 3.778 1.00 91.44 95 ILE A O 1
ATOM 739 N N . VAL A 1 96 ? -5.719 -2.378 1.852 1.00 94.06 96 VAL A N 1
ATOM 740 C CA . VAL A 1 96 ? -6.196 -1.023 2.177 1.00 94.06 96 VAL A CA 1
ATOM 741 C C . VAL A 1 96 ? -7.676 -1.064 2.549 1.00 94.06 96 VAL A C 1
ATOM 743 O O . VAL A 1 96 ? -8.050 -0.682 3.659 1.00 94.06 96 VAL A O 1
ATOM 746 N N . ARG A 1 97 ? -8.527 -1.638 1.694 1.00 94.06 97 ARG A N 1
ATOM 747 C CA . ARG A 1 97 ? -9.966 -1.743 1.968 1.00 94.06 97 ARG A CA 1
ATOM 748 C C . ARG A 1 97 ? -10.270 -2.488 3.272 1.00 94.06 97 ARG A C 1
ATOM 750 O O . ARG A 1 97 ? -11.137 -2.080 4.049 1.00 94.06 97 ARG A O 1
ATOM 757 N N . ALA A 1 98 ? -9.588 -3.605 3.520 1.00 93.56 98 ALA A N 1
ATOM 758 C CA . ALA A 1 98 ? -9.840 -4.436 4.690 1.00 93.56 98 ALA A CA 1
ATOM 759 C C . ALA A 1 98 ? -9.367 -3.776 5.995 1.00 93.56 98 ALA A C 1
ATOM 761 O O . ALA A 1 98 ? -10.072 -3.837 7.009 1.00 93.56 98 ALA A O 1
ATOM 762 N N . VAL A 1 99 ? -8.209 -3.112 5.978 1.00 94.44 99 VAL A N 1
ATOM 763 C CA . VAL A 1 99 ? -7.680 -2.369 7.128 1.00 94.44 99 VAL A CA 1
ATOM 764 C C . VAL A 1 99 ? -8.540 -1.138 7.408 1.00 94.44 99 VAL A C 1
ATOM 766 O O . VAL A 1 99 ? -8.966 -0.966 8.548 1.00 94.44 99 VAL A O 1
ATOM 769 N N . ALA A 1 100 ? -8.897 -0.347 6.390 1.00 95.75 100 ALA A N 1
ATOM 770 C CA . ALA A 1 100 ? -9.805 0.796 6.530 1.00 95.75 100 ALA A CA 1
ATOM 771 C C . ALA A 1 100 ? -11.157 0.369 7.122 1.00 95.75 100 ALA A C 1
ATOM 773 O O . ALA A 1 100 ? -11.653 0.963 8.080 1.00 95.75 100 ALA A O 1
ATOM 774 N N . GLY A 1 101 ? -11.716 -0.735 6.621 1.00 95.06 101 GLY A N 1
ATOM 775 C CA . GLY A 1 101 ? -12.941 -1.310 7.157 1.00 95.06 101 GLY A CA 1
ATOM 776 C C . GLY A 1 101 ? -12.825 -1.784 8.609 1.00 95.06 101 GLY A C 1
ATOM 777 O O . GLY A 1 101 ? -13.771 -1.621 9.379 1.00 95.06 101 GLY A O 1
ATOM 778 N N . SER A 1 102 ? -11.669 -2.330 8.996 1.00 94.88 102 SER A N 1
ATOM 779 C CA . SER A 1 102 ? -11.390 -2.728 10.382 1.00 94.88 102 SER A CA 1
ATOM 780 C C . SER A 1 102 ? -11.248 -1.509 11.300 1.00 94.88 102 SER A C 1
ATOM 782 O O . SER A 1 102 ? -11.773 -1.510 12.41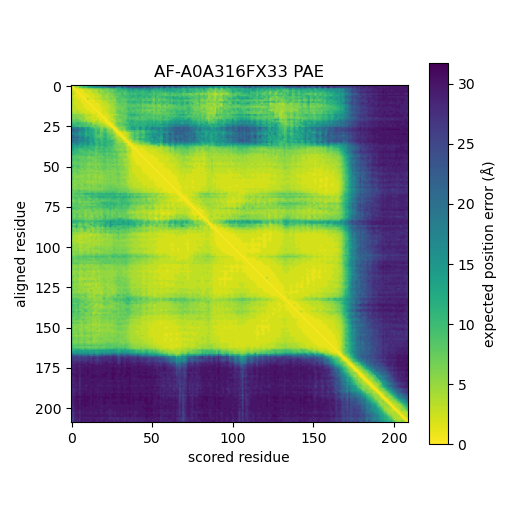0 1.00 94.88 102 SER A O 1
ATOM 784 N N . LEU A 1 103 ? -10.589 -0.442 10.831 1.00 94.94 103 LEU A N 1
ATOM 785 C CA . LEU A 1 103 ? -10.454 0.827 11.553 1.00 94.94 103 LEU A CA 1
ATOM 786 C C . LEU A 1 103 ? -11.814 1.495 11.781 1.00 94.94 103 LEU A C 1
ATOM 788 O O . LEU A 1 103 ? -12.089 1.950 12.893 1.00 94.94 103 LEU A O 1
ATOM 792 N N . ALA A 1 104 ? -12.674 1.515 10.760 1.00 95.19 104 ALA A N 1
ATOM 793 C CA . ALA A 1 104 ? -14.039 2.022 10.872 1.00 95.19 104 ALA A CA 1
ATOM 794 C C . ALA A 1 104 ? -14.859 1.206 11.884 1.00 95.19 104 ALA A C 1
ATOM 796 O O . ALA A 1 104 ? -15.480 1.773 12.778 1.00 95.19 104 ALA A O 1
ATOM 797 N N . ALA A 1 105 ? -14.799 -0.129 11.807 1.00 93.25 105 ALA A N 1
ATOM 798 C CA . ALA A 1 105 ? -15.480 -1.012 12.755 1.00 93.25 105 ALA A CA 1
ATOM 799 C C . ALA A 1 105 ? -14.950 -0.874 14.194 1.00 93.25 105 ALA A C 1
ATOM 801 O O . ALA A 1 105 ? -15.688 -1.107 15.151 1.00 93.25 105 ALA A O 1
ATOM 802 N N . ALA A 1 106 ? -13.687 -0.471 14.360 1.00 91.19 106 ALA A N 1
ATOM 803 C CA . ALA A 1 106 ? -13.078 -0.165 15.651 1.00 91.19 106 ALA A CA 1
ATOM 804 C C . ALA A 1 106 ? -13.493 1.202 16.229 1.00 91.19 106 ALA A C 1
ATOM 806 O O . ALA A 1 106 ? -13.098 1.512 17.350 1.00 91.19 106 ALA A O 1
ATOM 807 N N . GLY A 1 107 ? -14.279 2.006 15.502 1.00 92.44 107 GLY A N 1
ATOM 808 C CA . GLY A 1 107 ? -14.729 3.330 15.944 1.00 92.44 107 GLY A CA 1
ATOM 809 C C . GLY A 1 107 ? -13.744 4.464 15.643 1.00 92.44 107 GLY A C 1
ATOM 810 O O . GLY A 1 107 ? -13.849 5.540 16.227 1.00 92.44 107 GLY A O 1
ATOM 811 N N . THR A 1 108 ? -12.776 4.251 14.744 1.00 94.25 108 THR A N 1
ATOM 812 C CA . THR A 1 108 ? -11.872 5.326 14.297 1.00 94.25 108 THR A CA 1
ATOM 813 C C . THR A 1 108 ? -12.679 6.417 13.578 1.00 94.25 108 THR A C 1
ATOM 815 O O . THR A 1 108 ? -13.539 6.076 12.761 1.00 94.25 108 THR A O 1
ATOM 818 N N . PRO A 1 109 ? -12.412 7.719 13.809 1.00 95.81 109 PRO A N 1
ATOM 819 C CA . PRO A 1 109 ? -13.155 8.798 13.162 1.00 95.81 109 PRO A CA 1
ATOM 820 C C . PRO A 1 109 ? -13.173 8.668 11.634 1.00 95.81 109 PRO A C 1
ATOM 822 O O . PRO A 1 109 ? -12.124 8.518 11.004 1.00 95.81 109 PRO A O 1
ATOM 825 N N . ALA A 1 110 ? -14.354 8.800 11.022 1.00 95.50 110 ALA A N 1
ATOM 826 C CA . ALA A 1 110 ? -14.554 8.575 9.586 1.00 95.50 110 ALA A CA 1
ATOM 827 C C . ALA A 1 110 ? -13.614 9.409 8.697 1.00 95.50 110 ALA A C 1
ATOM 829 O O . ALA A 1 110 ? -13.097 8.915 7.698 1.00 95.50 110 ALA A O 1
ATOM 830 N N . ARG A 1 111 ? -13.325 10.661 9.084 1.00 96.12 111 ARG A N 1
ATOM 831 C CA . ARG A 1 111 ? -12.374 11.528 8.367 1.00 96.12 111 ARG A CA 1
ATOM 832 C C . ARG A 1 111 ? -10.953 10.957 8.357 1.00 96.12 111 ARG A C 1
ATOM 834 O O . ARG A 1 111 ? -10.253 11.092 7.357 1.00 96.12 111 ARG A O 1
ATOM 841 N N . GLU A 1 112 ? -10.521 10.350 9.459 1.00 95.06 112 GLU A N 1
ATOM 842 C CA . GLU A 1 112 ? -9.184 9.765 9.580 1.00 95.06 112 GLU A CA 1
ATOM 843 C C . GLU A 1 112 ? -9.082 8.474 8.765 1.00 95.06 112 GLU A C 1
ATOM 845 O O . GLU A 1 112 ? -8.123 8.318 8.011 1.00 95.06 112 GLU A O 1
ATOM 850 N N . VAL A 1 113 ? -10.114 7.623 8.821 1.00 96.62 113 VAL A N 1
ATOM 851 C CA . VAL A 1 113 ? -10.221 6.421 7.977 1.00 96.62 113 VAL A CA 1
ATOM 852 C C . VAL A 1 113 ? -10.207 6.796 6.496 1.00 96.62 113 VAL A C 1
ATOM 854 O O . VAL A 1 113 ? -9.404 6.256 5.745 1.00 96.62 113 VAL A O 1
ATOM 857 N N . ARG A 1 114 ? -11.018 7.777 6.081 1.00 96.62 114 ARG A N 1
ATOM 858 C CA . ARG A 1 114 ? -11.075 8.233 4.685 1.00 96.62 114 ARG A CA 1
ATOM 859 C C . ARG A 1 114 ? -9.741 8.802 4.209 1.00 96.62 114 ARG A C 1
ATOM 861 O O . ARG A 1 114 ? -9.327 8.530 3.090 1.00 96.62 114 ARG A O 1
ATOM 868 N N . ARG A 1 115 ? -9.052 9.593 5.040 1.00 97.12 115 ARG A N 1
ATOM 869 C CA . ARG A 1 115 ? -7.720 10.119 4.701 1.00 97.12 115 ARG A CA 1
ATOM 870 C C . ARG A 1 115 ? -6.703 8.991 4.533 1.00 97.12 115 ARG A C 1
ATOM 872 O O . ARG A 1 115 ? -5.895 9.049 3.613 1.00 97.12 115 ARG A O 1
ATOM 879 N N . TRP A 1 116 ? -6.738 8.002 5.423 1.00 97.19 116 TRP A N 1
ATOM 880 C CA . TRP A 1 116 ? -5.880 6.824 5.349 1.00 97.19 116 TRP A CA 1
ATOM 881 C C . TRP A 1 116 ? -6.154 6.030 4.068 1.00 97.19 116 TRP A C 1
ATOM 883 O O . TRP A 1 116 ? -5.235 5.781 3.298 1.00 97.19 116 TRP A O 1
ATOM 893 N N . GLU A 1 117 ? -7.423 5.761 3.769 1.00 96.69 117 GLU A N 1
ATOM 894 C CA . GLU A 1 117 ? -7.848 5.033 2.573 1.00 96.69 117 GLU A CA 1
ATOM 895 C C . GLU A 1 117 ? -7.471 5.757 1.269 1.00 96.69 117 GLU A C 1
ATOM 897 O O . GLU A 1 117 ? -6.927 5.131 0.362 1.00 96.69 117 GLU A O 1
ATOM 902 N N . LEU A 1 118 ? -7.676 7.078 1.185 1.00 97.06 118 LEU A N 1
ATOM 903 C CA . LEU A 1 118 ? -7.291 7.876 0.012 1.00 97.06 118 LEU A CA 1
ATOM 904 C C . LEU A 1 118 ? -5.781 7.840 -0.248 1.00 97.06 118 LEU A C 1
ATOM 906 O O . LEU A 1 118 ? -5.363 7.702 -1.396 1.00 97.06 118 LEU A O 1
ATOM 910 N N . LEU A 1 119 ? -4.963 7.948 0.803 1.00 96.25 119 LEU A N 1
ATOM 911 C CA . LEU A 1 119 ? -3.509 7.829 0.675 1.00 96.25 119 LEU A CA 1
ATOM 912 C C . LEU A 1 119 ? -3.106 6.416 0.237 1.00 96.25 119 LEU A C 1
ATOM 914 O O . LEU A 1 119 ? -2.242 6.279 -0.625 1.00 96.25 119 LEU A O 1
ATOM 918 N N . GLY A 1 120 ? -3.754 5.386 0.790 1.00 95.38 120 GLY A N 1
ATOM 919 C CA . GLY A 1 120 ? -3.516 3.990 0.438 1.00 95.38 120 GLY A CA 1
ATOM 920 C C . GLY A 1 120 ? -3.814 3.715 -1.035 1.00 95.38 120 GLY A C 1
ATOM 921 O O . GLY A 1 120 ? -2.923 3.292 -1.766 1.00 95.38 120 GLY A O 1
ATOM 922 N N . TYR A 1 121 ? -5.026 4.022 -1.508 1.00 95.88 121 TYR A N 1
ATOM 923 C CA . TYR A 1 121 ? -5.388 3.820 -2.916 1.00 95.88 121 TYR A CA 1
ATOM 924 C C . TYR A 1 121 ? -4.597 4.706 -3.873 1.00 95.88 121 TYR A C 1
ATOM 926 O O . TYR A 1 121 ? -4.237 4.249 -4.958 1.00 95.88 121 TYR A O 1
ATOM 934 N N . GLY A 1 122 ? -4.305 5.950 -3.487 1.00 95.62 122 GLY A N 1
ATOM 935 C CA . GLY A 1 122 ? -3.457 6.830 -4.284 1.00 95.62 122 GLY A CA 1
ATOM 936 C C . GLY A 1 122 ? -2.069 6.224 -4.484 1.00 95.62 122 GLY A C 1
ATOM 937 O O . GLY A 1 122 ? -1.579 6.170 -5.609 1.00 95.62 122 GLY A O 1
ATOM 938 N N . TRP A 1 123 ? -1.468 5.691 -3.416 1.00 94.94 123 TRP A N 1
ATOM 939 C CA . TRP A 1 123 ? -0.173 5.019 -3.495 1.00 94.94 123 TRP A CA 1
ATOM 940 C C . TRP A 1 123 ? -0.239 3.767 -4.378 1.00 94.94 123 TRP A C 1
ATOM 942 O O . TRP A 1 123 ? 0.600 3.607 -5.261 1.00 94.94 123 TRP A O 1
ATOM 952 N N . CYS A 1 124 ? -1.261 2.923 -4.206 1.00 93.31 124 CYS A N 1
ATOM 953 C CA . CYS A 1 124 ? -1.446 1.722 -5.028 1.00 93.31 124 CYS A CA 1
ATOM 954 C C . CYS A 1 124 ? -1.614 2.067 -6.519 1.00 93.31 124 CYS A C 1
ATOM 956 O O . CYS A 1 124 ? -1.054 1.405 -7.389 1.00 93.31 124 CYS A O 1
ATOM 958 N N . THR A 1 125 ? -2.348 3.139 -6.824 1.00 93.19 125 THR A N 1
ATOM 959 C CA . THR A 1 125 ? -2.551 3.608 -8.203 1.00 93.19 125 THR A CA 1
ATOM 960 C C . THR A 1 125 ? -1.239 4.086 -8.817 1.00 93.19 125 THR A C 1
ATOM 962 O O . THR A 1 125 ? -0.910 3.696 -9.933 1.00 93.19 125 THR A O 1
ATOM 965 N N . LEU A 1 126 ? -0.452 4.876 -8.080 1.00 92.31 126 LEU A N 1
ATOM 966 C CA . LEU A 1 126 ? 0.849 5.354 -8.551 1.00 92.31 126 LEU A CA 1
ATOM 967 C C . LEU A 1 126 ? 1.866 4.219 -8.722 1.00 92.31 126 LEU A C 1
ATOM 969 O O . LEU A 1 126 ? 2.664 4.274 -9.653 1.00 92.31 126 LEU A O 1
ATOM 973 N N . GLN A 1 127 ? 1.799 3.160 -7.905 1.00 89.56 127 GLN A N 1
ATOM 974 C CA . GLN A 1 127 ? 2.583 1.942 -8.133 1.00 89.56 127 GLN A CA 1
ATOM 975 C C . GLN A 1 127 ? 2.229 1.279 -9.470 1.00 89.56 127 GLN A C 1
ATOM 977 O O . GLN A 1 127 ? 3.133 0.915 -10.212 1.00 89.56 127 GLN A O 1
ATOM 982 N N . ILE A 1 128 ? 0.947 1.161 -9.828 1.00 88.31 128 ILE A N 1
ATOM 983 C CA . ILE A 1 128 ? 0.563 0.614 -11.141 1.00 88.31 128 ILE A CA 1
ATOM 984 C C . ILE A 1 128 ? 1.049 1.531 -12.267 1.00 88.31 128 ILE A C 1
ATOM 986 O O . ILE A 1 128 ? 1.616 1.049 -13.243 1.00 88.31 128 ILE A O 1
ATOM 990 N N . VAL A 1 129 ? 0.876 2.849 -12.123 1.00 88.50 129 VAL A N 1
ATOM 991 C CA . VAL A 1 129 ? 1.370 3.830 -13.104 1.00 88.50 129 VAL A CA 1
ATOM 992 C C . VAL A 1 129 ? 2.887 3.727 -13.271 1.00 88.50 129 VAL A C 1
ATOM 994 O O . VAL A 1 129 ? 3.368 3.843 -14.392 1.00 88.50 129 VAL A O 1
ATOM 997 N N . SER A 1 130 ? 3.632 3.428 -12.201 1.00 86.88 130 SER A N 1
ATOM 998 C CA . SER A 1 130 ? 5.090 3.258 -12.258 1.00 86.88 130 SER A CA 1
ATOM 999 C C . SER A 1 130 ? 5.569 2.084 -13.117 1.00 86.88 130 SER A C 1
ATOM 1001 O O . SER A 1 130 ? 6.735 2.048 -13.494 1.00 86.88 130 SER A O 1
ATOM 1003 N N . LEU A 1 131 ? 4.675 1.151 -13.460 1.00 84.00 131 LEU A N 1
ATOM 1004 C CA . LEU A 1 131 ? 4.976 0.040 -14.364 1.00 84.00 131 LEU A CA 1
ATOM 1005 C C . LEU A 1 131 ? 4.933 0.448 -15.843 1.00 84.00 131 LEU A C 1
ATOM 1007 O O . LEU A 1 131 ? 5.372 -0.322 -16.697 1.00 84.00 131 LEU A O 1
ATOM 1011 N N . LEU A 1 132 ? 4.377 1.621 -16.165 1.00 83.44 132 LEU A N 1
ATOM 1012 C CA . LEU A 1 132 ? 4.356 2.128 -17.533 1.00 83.44 132 LEU A CA 1
ATOM 1013 C C . LEU A 1 132 ? 5.763 2.564 -17.969 1.00 83.44 132 LEU A C 1
ATOM 1015 O O . LEU A 1 132 ? 6.515 3.097 -17.157 1.00 83.44 132 LEU A O 1
ATOM 1019 N N . PRO A 1 133 ? 6.132 2.396 -19.246 1.00 79.19 133 PRO A N 1
ATOM 1020 C CA . PRO A 1 133 ? 7.395 2.916 -19.753 1.00 79.19 133 PRO A CA 1
ATOM 1021 C C . PRO A 1 133 ? 7.406 4.453 -19.806 1.00 79.19 133 PRO A C 1
ATOM 1023 O O . PRO A 1 133 ? 6.371 5.112 -19.951 1.00 79.19 133 PRO A O 1
ATOM 1026 N N . GLY A 1 134 ? 8.609 5.027 -19.741 1.00 81.88 134 GLY A N 1
ATOM 1027 C CA . GLY A 1 134 ? 8.856 6.450 -19.970 1.00 81.88 134 GLY A CA 1
ATOM 1028 C C . GLY A 1 134 ? 8.423 7.380 -18.832 1.00 81.88 134 GLY A C 1
ATOM 1029 O O . GLY A 1 134 ? 8.411 7.021 -17.653 1.00 81.88 134 GLY A O 1
ATOM 1030 N N . VAL A 1 135 ? 8.084 8.620 -19.199 1.00 85.75 135 VAL A N 1
ATOM 1031 C CA . VAL A 1 135 ? 7.760 9.709 -18.257 1.00 85.75 135 VAL A CA 1
ATOM 1032 C C . VAL A 1 135 ? 6.614 9.360 -17.291 1.00 85.75 135 VAL A C 1
ATOM 1034 O O . VAL A 1 135 ? 6.761 9.652 -16.103 1.00 85.75 135 VAL A O 1
ATOM 1037 N N . PRO A 1 136 ? 5.503 8.720 -17.721 1.00 86.50 136 PRO A N 1
ATOM 1038 C CA . PRO A 1 136 ? 4.436 8.328 -16.800 1.00 86.50 136 PRO A CA 1
ATOM 1039 C C . PRO A 1 136 ? 4.914 7.355 -15.720 1.00 86.50 136 PRO A C 1
ATOM 1041 O O . PRO A 1 136 ? 4.570 7.537 -14.554 1.00 86.50 136 PRO A O 1
ATOM 1044 N N . GLY A 1 137 ? 5.749 6.376 -16.086 1.00 85.50 137 GLY A N 1
ATOM 1045 C CA . GLY A 1 137 ? 6.349 5.425 -15.151 1.00 85.50 137 GLY A CA 1
ATOM 1046 C C . GLY A 1 137 ? 7.199 6.105 -14.090 1.00 85.50 137 GLY A C 1
ATOM 1047 O O . GLY A 1 137 ? 6.994 5.922 -12.888 1.00 85.50 137 GLY A O 1
ATOM 1048 N N . LEU A 1 138 ? 8.108 6.973 -14.536 1.00 86.12 138 LEU A N 1
ATOM 1049 C CA . LEU A 1 138 ? 8.974 7.736 -13.643 1.00 86.12 138 LEU A CA 1
ATOM 1050 C C . LEU A 1 138 ? 8.161 8.632 -12.697 1.00 86.12 138 LEU A C 1
ATOM 1052 O O . LEU A 1 138 ? 8.390 8.626 -11.487 1.00 86.12 138 LEU A O 1
ATOM 1056 N N . ALA A 1 139 ? 7.174 9.359 -13.226 1.00 89.19 139 ALA A N 1
ATOM 1057 C CA . ALA A 1 139 ? 6.289 10.204 -12.428 1.00 89.19 139 ALA A CA 1
ATOM 1058 C C . ALA A 1 139 ? 5.479 9.384 -11.410 1.00 89.19 139 ALA A C 1
ATOM 1060 O O . ALA A 1 139 ? 5.346 9.788 -10.253 1.00 89.19 139 ALA A O 1
ATOM 1061 N N . GLY A 1 140 ? 4.986 8.210 -11.820 1.00 89.81 140 GLY A N 1
ATOM 1062 C CA . GLY A 1 140 ? 4.313 7.250 -10.951 1.00 89.81 140 GLY A CA 1
ATOM 1063 C C . GLY A 1 140 ? 5.207 6.796 -9.800 1.00 89.81 140 GLY A C 1
ATOM 1064 O O . GLY A 1 140 ? 4.807 6.894 -8.643 1.00 89.81 140 GLY A O 1
ATOM 1065 N N . GLY A 1 141 ? 6.439 6.375 -10.095 1.00 86.94 141 GLY A N 1
ATOM 1066 C CA . GLY A 1 141 ? 7.397 5.909 -9.089 1.00 86.94 141 GLY A CA 1
ATOM 1067 C C . GLY A 1 141 ? 7.796 7.006 -8.100 1.00 86.94 141 GLY A C 1
ATOM 1068 O O . GLY A 1 141 ? 7.689 6.823 -6.885 1.00 86.94 141 GLY A O 1
ATOM 1069 N N . VAL A 1 142 ? 8.172 8.182 -8.613 1.00 91.06 142 VAL A N 1
ATOM 1070 C CA . VAL A 1 142 ? 8.536 9.349 -7.793 1.00 91.06 142 VAL A CA 1
ATOM 1071 C C . VAL A 1 142 ? 7.361 9.813 -6.936 1.00 91.06 142 VAL A C 1
ATOM 1073 O O . VAL A 1 142 ? 7.561 10.173 -5.780 1.00 91.06 142 VAL A O 1
ATOM 1076 N N . GLY A 1 143 ? 6.133 9.775 -7.458 1.00 92.50 143 GLY A N 1
ATOM 1077 C CA . GLY A 1 143 ? 4.927 10.131 -6.712 1.00 92.50 143 GLY A CA 1
ATOM 1078 C C . GLY A 1 143 ? 4.486 9.069 -5.698 1.00 92.50 143 GLY A C 1
ATOM 1079 O O . GLY A 1 143 ? 3.941 9.411 -4.646 1.00 92.50 143 GLY A O 1
ATOM 1080 N N . ALA A 1 144 ? 4.725 7.785 -5.973 1.00 92.38 144 ALA A N 1
ATOM 1081 C CA . ALA A 1 144 ? 4.325 6.686 -5.099 1.00 92.38 144 ALA A CA 1
ATOM 1082 C C . ALA A 1 144 ? 5.061 6.731 -3.753 1.00 92.38 144 ALA A C 1
ATOM 1084 O O . ALA A 1 144 ? 4.439 6.530 -2.710 1.00 92.38 144 ALA A O 1
ATOM 1085 N N . LEU A 1 145 ? 6.361 7.041 -3.761 1.00 90.44 145 LEU A N 1
ATOM 1086 C CA . LEU A 1 145 ? 7.207 7.090 -2.563 1.00 90.44 145 LEU A CA 1
ATOM 1087 C C . LEU A 1 145 ? 6.725 8.070 -1.473 1.00 90.44 145 LEU A C 1
ATOM 1089 O O . LEU A 1 145 ? 6.545 7.633 -0.331 1.00 90.44 145 LEU A O 1
ATOM 1093 N N . PRO A 1 146 ? 6.476 9.367 -1.748 1.00 94.12 146 PRO A N 1
ATOM 1094 C CA . PRO A 1 146 ? 5.993 10.297 -0.730 1.00 94.12 146 PRO A CA 1
ATOM 1095 C C . PRO A 1 146 ? 4.594 9.924 -0.236 1.00 94.12 146 PRO A C 1
ATOM 1097 O O . PRO A 1 146 ? 4.296 10.086 0.950 1.00 94.12 146 PRO A O 1
ATOM 1100 N N . LEU A 1 147 ? 3.739 9.385 -1.110 1.00 94.81 147 LEU A N 1
ATOM 1101 C CA . LEU A 1 147 ? 2.388 8.976 -0.740 1.00 94.81 147 LEU A CA 1
ATOM 1102 C C . LEU A 1 147 ? 2.407 7.746 0.179 1.00 94.81 147 LEU A C 1
ATOM 1104 O O . LEU A 1 147 ? 1.724 7.734 1.205 1.00 94.81 147 LEU A O 1
ATOM 1108 N N . TRP A 1 148 ? 3.268 6.773 -0.122 1.00 95.12 148 TRP A N 1
ATOM 1109 C CA . TRP A 1 148 ? 3.564 5.636 0.745 1.00 95.12 148 TRP A CA 1
ATOM 1110 C C . TRP A 1 148 ? 4.124 6.078 2.099 1.00 95.12 148 TRP A C 1
ATOM 1112 O O . TRP A 1 148 ? 3.625 5.653 3.141 1.00 95.12 148 TRP A O 1
ATOM 1122 N N . ALA A 1 149 ? 5.104 6.986 2.114 1.00 94.25 149 ALA A N 1
ATOM 1123 C CA . ALA A 1 149 ? 5.687 7.501 3.350 1.00 94.25 149 ALA A CA 1
ATOM 1124 C C . ALA A 1 149 ? 4.638 8.225 4.215 1.00 94.25 149 ALA A C 1
ATOM 1126 O O . ALA A 1 149 ? 4.557 8.001 5.426 1.00 94.25 149 ALA A O 1
ATOM 1127 N N . ALA A 1 150 ? 3.776 9.044 3.601 1.00 96.69 150 ALA A N 1
ATOM 1128 C CA . ALA A 1 150 ? 2.667 9.707 4.283 1.00 96.69 150 ALA A CA 1
ATOM 1129 C C . ALA A 1 150 ? 1.649 8.698 4.843 1.00 96.69 150 ALA A C 1
ATOM 1131 O O . ALA A 1 150 ? 1.197 8.834 5.987 1.00 96.69 150 ALA A O 1
ATOM 1132 N N . HIS A 1 151 ? 1.314 7.668 4.065 1.00 97.12 151 HIS A N 1
ATOM 1133 C CA . HIS A 1 151 ? 0.429 6.585 4.479 1.00 97.12 151 HIS A CA 1
ATOM 1134 C C . HIS A 1 151 ? 1.012 5.788 5.658 1.00 97.12 151 HIS A C 1
A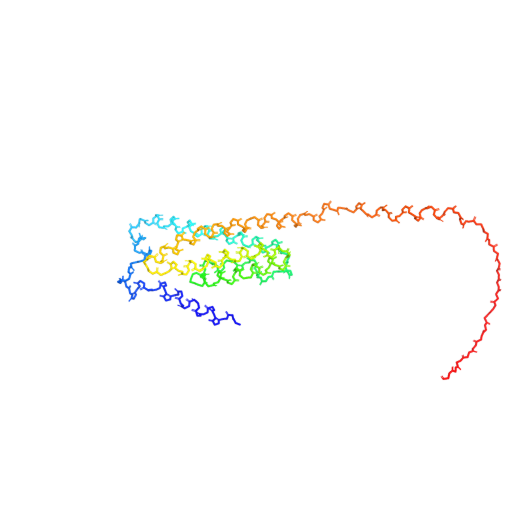TOM 1136 O O . HIS A 1 151 ? 0.328 5.529 6.656 1.00 97.12 151 HIS A O 1
ATOM 1142 N N . TRP A 1 152 ? 2.305 5.464 5.609 1.00 96.75 152 TRP A N 1
ATOM 1143 C CA . TRP A 1 152 ? 3.003 4.787 6.694 1.00 96.75 152 TRP A CA 1
ATOM 1144 C C . TRP A 1 152 ? 3.054 5.655 7.956 1.00 96.75 152 TRP A C 1
ATOM 1146 O O . TRP A 1 152 ? 2.698 5.193 9.045 1.00 96.75 152 TRP A O 1
ATOM 1156 N N . ALA A 1 153 ? 3.388 6.941 7.829 1.00 96.94 153 ALA A N 1
ATOM 1157 C CA . ALA A 1 153 ? 3.384 7.876 8.949 1.00 96.94 153 ALA A CA 1
ATOM 1158 C C . ALA A 1 153 ? 2.004 7.947 9.627 1.00 96.94 153 ALA A C 1
ATOM 1160 O O . ALA A 1 153 ? 1.919 7.885 10.856 1.00 96.94 153 ALA A O 1
ATOM 1161 N N . LEU A 1 154 ? 0.916 8.006 8.852 1.00 96.19 154 LEU A N 1
ATOM 1162 C CA . LEU A 1 154 ? -0.445 7.983 9.390 1.00 96.19 154 LEU A CA 1
ATOM 1163 C C . LEU A 1 154 ? -0.766 6.653 10.090 1.00 96.19 154 LEU A C 1
ATOM 1165 O O . LEU A 1 154 ? -1.302 6.661 11.198 1.00 96.19 154 LEU A O 1
ATOM 1169 N N . THR A 1 155 ? -0.352 5.527 9.511 1.00 96.19 155 THR A N 1
ATOM 1170 C CA . THR A 1 155 ? -0.490 4.188 10.111 1.00 96.19 155 THR A CA 1
ATOM 1171 C C . THR A 1 155 ? 0.203 4.109 11.476 1.00 96.19 155 THR A C 1
ATOM 1173 O O . THR A 1 155 ? -0.389 3.670 12.463 1.00 96.19 155 THR A O 1
ATOM 1176 N N . THR A 1 156 ? 1.440 4.605 11.596 1.00 96.44 156 THR A N 1
ATOM 1177 C CA . THR A 1 156 ? 2.149 4.605 12.890 1.00 96.44 156 THR A CA 1
ATOM 1178 C C . THR A 1 156 ? 1.492 5.520 13.928 1.00 96.44 156 THR A C 1
ATOM 1180 O O . THR A 1 156 ? 1.544 5.231 15.128 1.00 96.44 156 THR A O 1
ATOM 1183 N N . ARG A 1 157 ? 0.871 6.628 13.503 1.00 95.56 157 ARG A N 1
ATOM 1184 C CA . ARG A 1 157 ? 0.112 7.525 14.388 1.00 95.56 157 ARG A CA 1
ATOM 1185 C C . ARG A 1 157 ? -1.165 6.853 14.890 1.00 95.56 157 ARG A C 1
ATOM 1187 O O . ARG A 1 157 ? -1.423 6.898 16.093 1.00 95.56 157 ARG A O 1
ATOM 1194 N N . LEU A 1 158 ? -1.902 6.178 14.007 1.00 95.12 158 LEU A N 1
ATOM 1195 C CA . LEU A 1 158 ? -3.082 5.382 14.355 1.00 95.12 158 LEU A CA 1
ATOM 1196 C C . LEU A 1 158 ? -2.736 4.281 15.361 1.00 95.12 158 LEU A C 1
ATOM 1198 O O . LEU A 1 158 ? -3.386 4.178 16.398 1.00 95.12 158 LEU A O 1
ATOM 1202 N N . ASN A 1 159 ? -1.645 3.545 15.138 1.00 96.00 159 ASN A N 1
ATOM 1203 C CA . ASN A 1 159 ? -1.176 2.518 16.075 1.00 96.00 159 ASN A CA 1
ATOM 1204 C C . ASN A 1 159 ? -0.928 3.075 17.480 1.00 96.00 159 ASN A C 1
ATOM 1206 O O . ASN A 1 159 ? -1.325 2.470 18.473 1.00 96.00 159 ASN A O 1
ATOM 1210 N N . ARG A 1 160 ? -0.308 4.256 17.578 1.00 94.94 160 ARG A N 1
ATOM 1211 C CA . ARG A 1 160 ? -0.074 4.929 18.865 1.00 94.94 160 ARG A CA 1
ATOM 1212 C C . ARG A 1 160 ? -1.366 5.380 19.551 1.00 94.94 160 ARG A C 1
ATOM 1214 O O . ARG A 1 160 ? -1.383 5.498 20.772 1.00 94.94 160 ARG A O 1
ATOM 1221 N N . ARG A 1 161 ? -2.426 5.691 18.801 1.00 93.56 161 ARG A N 1
ATOM 1222 C CA . ARG A 1 161 ? -3.743 6.053 19.358 1.00 93.56 161 ARG A CA 1
ATOM 1223 C C . ARG A 1 161 ? -4.494 4.816 19.840 1.00 93.56 161 ARG A C 1
ATOM 1225 O O . ARG A 1 161 ? -4.920 4.781 20.987 1.00 93.56 161 ARG A O 1
ATOM 1232 N N . LEU A 1 162 ? -4.562 3.782 19.004 1.00 93.00 162 LEU A N 1
ATOM 1233 C CA . LEU A 1 162 ? -5.210 2.513 19.336 1.00 93.00 162 LEU A CA 1
ATOM 1234 C C . LEU A 1 162 ? -4.580 1.859 20.573 1.00 93.00 162 LEU A C 1
ATOM 1236 O O . LEU A 1 162 ? -5.300 1.428 21.466 1.00 93.00 162 LEU A O 1
ATOM 1240 N N . ALA A 1 163 ? -3.247 1.865 20.678 1.00 93.12 163 ALA A N 1
ATOM 1241 C CA . ALA A 1 163 ? -2.551 1.337 21.851 1.00 93.12 163 ALA A CA 1
ATOM 1242 C C . ALA A 1 163 ? -2.895 2.093 23.149 1.00 93.12 163 ALA A C 1
ATOM 1244 O O . ALA A 1 163 ? -3.021 1.471 24.197 1.00 93.12 163 ALA A O 1
ATOM 1245 N N . ARG A 1 164 ? -3.090 3.419 23.087 1.00 91.31 164 ARG A N 1
ATOM 1246 C CA . ARG A 1 164 ? -3.497 4.220 24.254 1.00 91.31 164 ARG A CA 1
ATOM 1247 C C . ARG A 1 164 ? -4.918 3.897 24.704 1.00 91.31 164 ARG A C 1
ATOM 1249 O O . ARG A 1 164 ? -5.148 3.739 25.894 1.00 91.31 164 ARG A O 1
ATOM 1256 N N . HIS A 1 165 ? -5.852 3.754 23.765 1.00 86.31 165 HIS A N 1
ATOM 1257 C CA . HIS A 1 165 ? -7.225 3.362 24.094 1.00 86.31 165 HIS A CA 1
ATOM 1258 C C . HIS A 1 165 ? -7.314 1.937 24.645 1.00 86.31 165 HIS A C 1
ATOM 1260 O O . HIS A 1 165 ? -8.151 1.680 25.498 1.00 86.31 165 HIS A O 1
ATOM 1266 N N . ALA A 1 166 ? -6.448 1.027 24.192 1.00 83.50 166 ALA A N 1
ATOM 1267 C CA . ALA A 1 166 ? -6.384 -0.331 24.725 1.00 83.50 166 ALA A CA 1
ATOM 1268 C C . ALA A 1 166 ? -5.826 -0.397 26.160 1.00 83.50 166 ALA A C 1
ATOM 1270 O O . ALA A 1 166 ? -6.170 -1.321 26.882 1.00 83.50 166 ALA A O 1
ATOM 1271 N N . ALA A 1 167 ? -4.991 0.566 26.571 1.00 80.06 167 ALA A N 1
ATOM 1272 C CA . ALA A 1 167 ? -4.396 0.625 27.912 1.00 80.06 167 ALA A CA 1
ATOM 1273 C C . ALA A 1 167 ? -5.236 1.412 28.941 1.00 80.06 167 ALA A C 1
ATOM 1275 O O . ALA A 1 167 ? -5.044 1.260 30.141 1.00 80.06 167 ALA A O 1
ATOM 1276 N N . ALA A 1 168 ? -6.166 2.257 28.488 1.00 75.00 168 ALA A N 1
ATOM 1277 C CA . ALA A 1 168 ? -7.057 3.041 29.346 1.00 75.00 168 ALA A CA 1
ATOM 1278 C C . ALA A 1 168 ? -8.136 2.272 30.165 1.00 75.00 168 ALA A C 1
ATOM 1280 O O . ALA A 1 168 ? -8.583 2.851 31.156 1.00 75.00 168 ALA A O 1
ATOM 1281 N N . PRO A 1 169 ? -8.579 1.036 29.834 1.00 63.22 169 PRO A N 1
ATOM 1282 C CA . PRO A 1 169 ? -9.655 0.355 30.567 1.00 63.22 169 PRO A CA 1
ATOM 1283 C C . PRO A 1 169 ? -9.357 0.079 32.050 1.00 63.22 169 PRO A C 1
ATOM 1285 O O . PRO A 1 169 ? -10.290 0.057 32.845 1.00 63.22 169 PRO A O 1
ATOM 1288 N N . ASP A 1 170 ? -8.083 -0.063 32.435 1.00 55.03 170 ASP A N 1
ATOM 1289 C CA . ASP A 1 170 ? -7.690 -0.467 33.797 1.00 55.03 170 ASP A CA 1
ATOM 1290 C C . ASP A 1 170 ? -7.394 0.714 34.745 1.00 55.03 170 ASP A C 1
ATOM 1292 O O . ASP A 1 170 ? -7.279 0.529 35.955 1.00 55.03 170 ASP A O 1
ATOM 1296 N N . ALA A 1 171 ? -7.301 1.949 34.233 1.00 54.53 171 ALA A N 1
ATOM 1297 C CA . ALA A 1 171 ? -7.074 3.140 35.065 1.00 54.53 171 ALA A CA 1
ATOM 1298 C C . ALA A 1 171 ? -8.361 3.661 35.737 1.00 54.53 171 ALA A C 1
ATOM 1300 O O . ALA A 1 171 ? -8.298 4.464 36.667 1.00 54.53 171 ALA A O 1
ATOM 1301 N N . ALA A 1 172 ? -9.527 3.184 35.294 1.00 53.25 172 ALA A N 1
ATOM 1302 C CA . ALA A 1 172 ? -10.817 3.413 35.935 1.00 53.25 172 ALA A CA 1
ATOM 1303 C C . ALA A 1 172 ? -11.138 2.253 36.895 1.00 53.25 172 ALA A C 1
ATOM 1305 O O . ALA A 1 172 ? -12.113 1.525 36.721 1.00 53.25 172 ALA A O 1
ATOM 1306 N N . GLY A 1 173 ? -10.287 2.058 37.906 1.00 44.84 173 GLY A N 1
ATOM 1307 C CA . GLY A 1 173 ? -10.581 1.158 39.020 1.00 44.84 173 GLY A CA 1
ATOM 1308 C C . GLY A 1 173 ? -11.876 1.558 39.760 1.00 44.84 173 GLY A C 1
ATOM 1309 O O . GLY A 1 173 ? -12.310 2.712 39.676 1.00 44.84 173 GLY A O 1
ATOM 1310 N N . PRO A 1 174 ? -12.514 0.626 40.492 1.00 49.34 174 PRO A N 1
ATOM 1311 C CA . PRO A 1 174 ? -13.869 0.754 41.036 1.00 49.34 174 PRO A CA 1
ATOM 1312 C C . PRO A 1 174 ? -13.946 1.719 42.237 1.00 49.34 174 PRO A C 1
ATOM 1314 O O . PRO A 1 174 ? -14.133 1.305 43.374 1.00 49.34 174 PRO A O 1
ATOM 1317 N N . GLY A 1 175 ? -13.806 3.024 41.994 1.00 49.47 175 GLY A N 1
ATOM 1318 C CA . GLY A 1 175 ? -13.966 4.083 43.003 1.00 49.47 175 GLY A CA 1
ATOM 1319 C C . GLY A 1 175 ? -15.307 4.829 42.941 1.00 49.47 175 GLY A C 1
ATOM 1320 O O . GLY A 1 175 ? -15.663 5.540 43.874 1.00 49.47 175 GLY A O 1
ATOM 1321 N N . ALA A 1 176 ? -16.084 4.658 41.867 1.00 50.59 176 ALA A N 1
ATOM 1322 C CA . ALA A 1 176 ? -17.316 5.419 41.620 1.00 50.59 176 ALA A CA 1
ATOM 1323 C C . ALA A 1 176 ? -18.615 4.665 41.980 1.00 50.59 176 ALA A C 1
ATOM 1325 O O . ALA A 1 176 ? -19.700 5.066 41.571 1.00 50.59 176 ALA A O 1
ATOM 1326 N N . ALA A 1 177 ? -18.528 3.589 42.771 1.00 48.09 177 ALA A N 1
ATOM 1327 C CA . ALA A 1 177 ? -19.684 2.880 43.337 1.00 48.09 177 ALA A CA 1
ATOM 1328 C C . ALA A 1 177 ? -19.950 3.259 44.813 1.00 48.09 177 ALA A C 1
ATOM 1330 O O . ALA A 1 177 ? -20.558 2.496 45.559 1.00 48.09 177 ALA A O 1
ATOM 1331 N N . GLY A 1 178 ? -19.470 4.430 45.252 1.00 47.66 178 GLY A N 1
ATOM 1332 C CA . GLY A 1 178 ? -19.576 4.907 46.637 1.00 47.66 178 GLY A CA 1
ATOM 1333 C C . GLY A 1 178 ? -20.643 5.974 46.903 1.00 47.66 178 GLY A C 1
ATOM 1334 O O . GLY A 1 178 ? -20.792 6.377 48.049 1.00 47.66 178 GLY A O 1
ATOM 1335 N N . SER A 1 179 ? -21.392 6.449 45.899 1.00 51.72 179 SER A N 1
ATOM 1336 C CA . SER A 1 179 ? -22.299 7.603 46.093 1.00 51.72 179 SER A CA 1
ATOM 1337 C C . SER A 1 179 ? -23.790 7.251 46.218 1.00 51.72 179 SER A C 1
ATOM 1339 O O . SER A 1 179 ? -24.566 8.059 46.710 1.00 51.72 179 SER A O 1
ATOM 1341 N N . HIS A 1 180 ? -24.199 6.017 45.898 1.00 46.66 180 HIS A N 1
ATOM 1342 C CA . HIS A 1 180 ? -25.591 5.569 46.095 1.00 46.66 180 HIS A CA 1
ATOM 1343 C C . HIS A 1 180 ? -25.847 4.833 47.423 1.00 46.66 180 HIS A C 1
ATOM 1345 O O . HIS A 1 180 ? -26.987 4.482 47.710 1.00 46.66 180 HIS A O 1
ATOM 1351 N N . ARG A 1 181 ? -24.820 4.613 48.262 1.00 50.09 181 ARG A N 1
ATOM 1352 C CA . ARG A 1 181 ? -24.967 3.908 49.555 1.00 50.09 181 ARG A CA 1
ATOM 1353 C C . ARG A 1 181 ? -25.055 4.819 50.785 1.00 50.09 181 ARG A C 1
ATOM 1355 O O . ARG A 1 181 ? -25.436 4.331 51.841 1.00 50.09 181 ARG A O 1
ATOM 1362 N N . CYS A 1 182 ? -24.783 6.121 50.652 1.00 45.38 182 CYS A N 1
ATOM 1363 C CA . CYS A 1 182 ? -24.936 7.082 51.756 1.00 45.38 182 CYS A CA 1
ATOM 1364 C C . CYS A 1 182 ? -26.363 7.622 51.937 1.00 45.38 182 CYS A C 1
ATOM 1366 O O . CYS A 1 182 ? -26.625 8.257 52.951 1.00 45.38 182 CYS A O 1
ATOM 1368 N N . LEU A 1 183 ? -27.294 7.350 51.016 1.00 50.19 183 LEU A N 1
ATOM 1369 C CA . LEU A 1 183 ? -28.703 7.725 51.200 1.00 50.19 183 LEU A CA 1
ATOM 1370 C C . LEU A 1 183 ? -29.524 6.664 51.952 1.00 50.19 183 LEU A C 1
ATOM 1372 O O . LEU A 1 183 ? -30.486 7.021 52.615 1.00 50.19 183 LEU A O 1
ATOM 1376 N N . ASN A 1 184 ? -29.095 5.396 51.969 1.00 46.78 184 ASN A N 1
ATOM 1377 C CA . ASN A 1 184 ? -29.858 4.320 52.625 1.00 46.78 184 ASN A CA 1
ATOM 1378 C C . ASN A 1 184 ? -29.384 3.988 54.053 1.00 46.78 184 ASN A C 1
ATOM 1380 O O . ASN A 1 184 ? -30.003 3.163 54.716 1.00 46.78 184 ASN A O 1
ATOM 1384 N N . ALA A 1 185 ? -28.298 4.598 54.542 1.00 48.56 185 ALA A N 1
ATOM 1385 C CA . ALA A 1 185 ? -27.779 4.340 55.893 1.00 48.56 185 ALA A CA 1
ATOM 1386 C C . ALA A 1 185 ? -28.384 5.256 56.976 1.00 48.56 185 ALA A C 1
ATOM 1388 O O . ALA A 1 185 ? -28.209 4.991 58.163 1.00 48.56 185 ALA A O 1
ATOM 1389 N N . VAL A 1 186 ? -29.112 6.309 56.586 1.00 50.31 186 VAL A N 1
ATOM 1390 C CA . VAL A 1 186 ? -29.828 7.195 57.525 1.00 50.31 186 VAL A CA 1
ATOM 1391 C C . VAL A 1 186 ? -31.259 6.704 57.791 1.00 50.31 186 VAL A C 1
ATOM 1393 O O . VAL A 1 186 ? -31.827 7.006 58.836 1.00 50.31 186 VAL A O 1
ATOM 1396 N N . GLU A 1 187 ? -31.826 5.867 56.918 1.00 47.91 187 GLU A N 1
ATOM 1397 C CA . GLU A 1 187 ? -33.217 5.399 57.046 1.00 47.91 187 GLU A CA 1
ATOM 1398 C C . GLU A 1 187 ? -33.388 4.156 57.939 1.00 47.91 187 GLU A C 1
ATOM 1400 O O . GLU A 1 187 ? -34.490 3.850 58.383 1.00 47.91 187 GLU A O 1
ATOM 1405 N N . THR A 1 188 ? -32.303 3.460 58.289 1.00 51.47 188 THR A N 1
ATOM 1406 C CA . THR A 1 188 ? -32.353 2.255 59.140 1.00 51.47 188 THR A CA 1
ATOM 1407 C C . THR A 1 188 ? -32.241 2.518 60.647 1.00 51.47 188 THR A C 1
ATOM 1409 O O . THR A 1 188 ? -32.194 1.563 61.418 1.00 51.47 188 THR A O 1
ATOM 1412 N N . ALA A 1 189 ? -32.225 3.778 61.101 1.00 49.72 189 ALA A N 1
ATOM 1413 C CA . ALA A 1 189 ? -32.060 4.120 62.522 1.00 49.72 189 ALA A CA 1
ATOM 1414 C C . ALA A 1 189 ? -33.330 4.636 63.242 1.00 49.72 189 ALA A C 1
ATOM 1416 O O . ALA A 1 189 ? -33.253 4.943 64.428 1.00 49.72 189 ALA A O 1
ATOM 1417 N N . VAL A 1 190 ? -34.501 4.716 62.588 1.00 54.25 190 VAL A N 1
ATOM 1418 C CA . VAL A 1 190 ? -35.730 5.322 63.179 1.00 54.25 190 VAL A CA 1
ATOM 1419 C C . VAL A 1 190 ? -36.957 4.390 63.119 1.00 54.25 190 VAL A C 1
ATOM 1421 O O . VAL A 1 190 ? -38.097 4.830 63.060 1.00 54.25 190 VAL A O 1
ATOM 142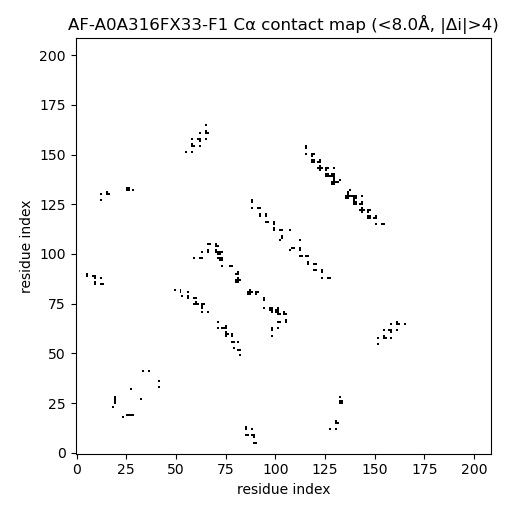4 N N . GLY A 1 191 ? -36.762 3.070 63.142 1.00 46.41 191 GLY A N 1
ATOM 1425 C CA . GLY A 1 191 ? -37.858 2.122 62.886 1.00 46.41 191 GLY A CA 1
ATOM 1426 C C . GLY A 1 191 ? -37.932 0.913 63.808 1.00 46.41 191 GLY A C 1
ATOM 1427 O O . GLY A 1 191 ? -38.318 -0.155 63.351 1.00 46.41 191 GLY A O 1
ATOM 1428 N N . ALA A 1 192 ? -37.550 1.039 65.079 1.00 52.38 192 ALA A N 1
ATOM 1429 C CA . ALA A 1 192 ? -37.786 -0.001 66.078 1.00 52.38 192 ALA A CA 1
ATOM 1430 C C . ALA A 1 192 ? -38.695 0.539 67.187 1.00 52.38 192 ALA A C 1
ATOM 1432 O O . ALA A 1 192 ? -38.221 1.199 68.107 1.00 52.38 192 ALA A O 1
ATOM 1433 N N . SER A 1 193 ? -40.004 0.279 67.100 1.00 45.50 193 SER A N 1
ATOM 1434 C CA . SER A 1 193 ? -40.881 0.102 68.273 1.00 45.50 193 SER A CA 1
ATOM 1435 C C . SER A 1 193 ? -42.300 -0.335 67.876 1.00 45.50 193 SER A C 1
ATOM 1437 O O . SER A 1 193 ? -43.135 0.468 67.484 1.00 45.50 193 SER A O 1
ATOM 1439 N N . HIS A 1 194 ? -42.536 -1.643 68.016 1.00 47.03 194 HIS A N 1
ATOM 1440 C CA . HIS A 1 194 ? -43.647 -2.294 68.735 1.00 47.03 194 HIS A CA 1
ATOM 1441 C C . HIS A 1 194 ? -44.379 -3.440 68.002 1.00 47.03 194 HIS A C 1
ATOM 1443 O O . HIS A 1 194 ? -44.780 -3.285 66.850 1.00 47.03 194 HIS A O 1
ATOM 1449 N N . PRO A 1 195 ? -44.594 -4.585 68.693 1.00 60.00 195 PRO A N 1
ATOM 1450 C CA . PRO A 1 195 ? -45.339 -5.736 68.193 1.00 60.00 195 PRO A CA 1
ATOM 1451 C C . PRO A 1 195 ? -46.761 -5.801 68.777 1.00 60.00 195 PRO A C 1
ATOM 1453 O O . PRO A 1 195 ? -46.931 -5.611 69.980 1.00 60.00 195 PRO A O 1
ATOM 1456 N N . THR A 1 196 ? -47.754 -6.196 67.971 1.00 53.00 196 THR A N 1
ATOM 1457 C CA . THR A 1 196 ? -49.053 -6.659 68.495 1.00 53.00 196 THR A CA 1
ATOM 1458 C C . THR A 1 196 ? -49.694 -7.717 67.585 1.00 53.00 196 THR A C 1
ATOM 1460 O O . THR A 1 196 ? -50.181 -7.427 66.501 1.00 53.00 196 THR A O 1
ATOM 1463 N N . SER A 1 197 ? -49.646 -8.955 68.075 1.00 45.84 197 SER A N 1
ATOM 1464 C CA . SER A 1 197 ? -50.697 -9.983 68.127 1.00 45.84 197 SER A CA 1
ATOM 1465 C C . SER A 1 197 ? -51.625 -10.290 66.931 1.00 45.84 197 SER A C 1
ATOM 1467 O O . SER A 1 197 ? -52.539 -9.547 66.610 1.00 45.84 197 SER A O 1
ATOM 1469 N N . ALA A 1 198 ? -51.502 -11.554 66.503 1.00 46.03 198 ALA A N 1
ATOM 1470 C CA . ALA A 1 198 ? -52.546 -12.593 66.510 1.00 46.03 198 ALA A CA 1
ATOM 1471 C C . ALA A 1 198 ? -53.665 -12.645 65.440 1.00 46.03 198 ALA A C 1
ATOM 1473 O O . ALA A 1 198 ? -54.532 -11.790 65.354 1.00 46.03 198 ALA A O 1
ATOM 1474 N N . SER A 1 199 ? -53.730 -13.846 64.838 1.00 51.03 199 SER A N 1
ATOM 1475 C CA . SER A 1 199 ? -54.927 -14.669 64.576 1.00 51.03 199 SER A CA 1
ATOM 1476 C C . SER A 1 199 ? -55.916 -14.228 63.486 1.00 51.03 199 SER A C 1
ATOM 1478 O O . SER A 1 199 ? -56.599 -13.224 63.624 1.00 51.03 199 SER A O 1
ATOM 1480 N N . VAL A 1 200 ? -56.104 -15.070 62.457 1.00 55.69 200 VAL A N 1
ATOM 1481 C CA . VAL A 1 200 ? -57.345 -15.850 62.221 1.00 55.69 200 VAL A CA 1
ATOM 1482 C C . VAL A 1 200 ? -57.247 -16.663 60.908 1.00 55.69 200 VAL A C 1
ATOM 1484 O O . VAL A 1 200 ? -56.556 -16.310 59.960 1.00 55.69 200 VAL A O 1
ATOM 1487 N N . LYS A 1 201 ? -57.926 -17.815 60.956 1.00 56.16 201 LYS A N 1
ATOM 1488 C CA . LYS A 1 201 ? -58.024 -19.000 60.080 1.00 56.16 201 LYS A CA 1
ATOM 1489 C C . LYS A 1 201 ? -58.375 -18.796 58.581 1.00 56.16 201 LYS A C 1
ATOM 1491 O O . LYS A 1 201 ? -58.893 -17.753 58.200 1.00 56.16 201 LYS A O 1
ATOM 1496 N N . PRO A 1 202 ? -58.218 -19.865 57.759 1.00 61.41 202 PRO A N 1
ATOM 1497 C CA . PRO A 1 202 ? -58.437 -19.884 56.316 1.00 61.41 202 PRO A CA 1
ATOM 1498 C C . PRO A 1 202 ? -59.880 -20.261 55.939 1.00 61.41 202 PRO A C 1
ATOM 1500 O O . PRO A 1 202 ? -60.550 -21.014 56.649 1.00 61.41 202 PRO A O 1
ATOM 1503 N N . GLY A 1 203 ? -60.325 -19.834 54.757 1.00 46.88 203 GLY A N 1
ATOM 1504 C CA . GLY A 1 203 ? -61.557 -20.341 54.160 1.00 46.88 203 GLY A CA 1
ATOM 1505 C C . GLY A 1 203 ? -61.839 -19.778 52.770 1.00 46.88 203 GLY A C 1
ATOM 1506 O O . GLY A 1 203 ? -61.792 -18.572 52.575 1.00 46.88 203 GLY A O 1
ATOM 1507 N N . GLY A 1 204 ? -62.206 -20.659 51.832 1.00 52.69 204 GLY A N 1
ATOM 1508 C CA . GLY A 1 204 ? -63.105 -20.282 50.733 1.00 52.69 204 GLY A CA 1
ATOM 1509 C C . GLY A 1 204 ? -62.681 -20.659 49.313 1.00 52.69 204 GLY A C 1
ATOM 1510 O O . GLY A 1 204 ? -62.114 -19.853 48.591 1.00 52.69 204 GLY A O 1
ATOM 1511 N N . ARG A 1 205 ? -63.071 -21.867 48.886 1.00 55.81 205 ARG A N 1
ATOM 1512 C CA . ARG A 1 205 ? -63.269 -22.289 47.481 1.00 55.81 205 ARG A CA 1
ATOM 1513 C C . ARG A 1 205 ? -64.140 -21.301 46.682 1.00 55.81 205 ARG A C 1
ATOM 1515 O O . ARG A 1 205 ? -65.213 -20.963 47.168 1.00 55.81 205 ARG A O 1
ATOM 1522 N N . ARG A 1 206 ? -63.845 -21.096 45.388 1.00 52.88 206 ARG A N 1
ATOM 1523 C CA . ARG A 1 206 ? -64.532 -21.738 44.231 1.00 52.88 206 ARG A CA 1
ATOM 1524 C C . ARG A 1 206 ? -64.039 -21.181 42.876 1.00 52.88 206 ARG A C 1
ATOM 1526 O O . ARG A 1 206 ? -63.739 -19.996 42.806 1.00 52.88 206 ARG A O 1
ATOM 1533 N N . PRO A 1 207 ? -64.043 -21.996 41.801 1.00 64.19 207 PRO A N 1
ATOM 1534 C CA . PRO A 1 207 ? -63.893 -21.543 40.422 1.00 64.19 207 PRO A CA 1
ATOM 1535 C C . PRO A 1 207 ? -65.250 -21.426 39.695 1.00 64.19 207 PRO A C 1
ATOM 1537 O O . PRO A 1 207 ? -66.205 -22.145 39.997 1.00 64.19 207 PRO A O 1
ATOM 1540 N N . GLY A 1 208 ? -65.297 -20.540 38.706 1.00 59.38 208 GLY A N 1
ATOM 1541 C CA . GLY A 1 208 ? -66.331 -20.376 37.678 1.00 59.38 208 GLY A CA 1
ATOM 1542 C C . GLY A 1 208 ? -65.856 -19.251 36.751 1.00 59.38 208 GLY A C 1
ATOM 1543 O O . GLY A 1 208 ? -65.284 -18.289 37.246 1.00 59.38 208 GLY A O 1
ATOM 1544 N N . ARG A 1 209 ? -65.983 -19.301 35.432 1.00 56.31 209 ARG A N 1
ATOM 1545 C CA . ARG A 1 209 ? -66.694 -20.183 34.511 1.00 56.31 209 ARG A CA 1
ATOM 1546 C C . ARG A 1 209 ? -65.994 -20.071 33.158 1.00 56.31 209 ARG A C 1
ATOM 1548 O O . ARG A 1 209 ? -65.387 -19.002 32.931 1.00 56.31 209 ARG A O 1
#

Mean predicted aligned error: 12.81 Å